Protein AF-A0A2J8W0G4-F1 (afdb_monomer)

Sequence (187 aa):
MLLISETLQDGRPCPIILWDASLSPASNDTHSSVKLTWGTYQQLLKQKCWQNGRVPKPESGCTEIHHHEWSKMALFDFLLQIYNRLDSNCCGFRPRKEDACVQNGLRPKCDDQGSAALAHIIQRKHDPRHLVFIDNKGFFDRSEDNLNFKLLEGIKEFPASAVSVLKSQHLRQKLLQSLFLDKVYWE

Radius of gyration: 17.96 Å; Cα contacts (8 Å, |Δi|>4): 234; chains: 1; bounding box: 45×43×49 Å

Solvent-accessible surface area (backbone atoms only — not comparable to full-atom values): 11302 Å² total; per-residue (Å²): 135,87,85,75,89,78,80,69,95,73,86,66,88,77,76,89,72,71,86,55,82,59,46,40,76,54,41,89,87,39,51,16,48,54,92,44,25,43,41,55,48,53,50,47,52,74,66,40,26,40,48,98,75,42,79,67,60,89,89,66,76,64,67,72,44,31,42,64,44,58,29,52,48,33,52,51,28,56,75,37,49,37,46,58,40,77,40,45,36,49,72,47,40,82,77,56,78,86,37,66,24,56,73,67,65,35,48,85,57,57,84,60,47,47,74,38,62,39,24,47,40,31,30,29,67,91,44,53,42,45,71,50,93,56,89,76,70,54,47,88,88,63,57,84,92,52,54,50,61,59,57,50,63,74,62,85,65,66,61,65,70,61,53,51,42,57,74,65,68,45,51,66,61,54,51,49,61,59,52,71,69,40,54,87,81,76,110

Secondary structure (DSSP, 8-state):
--------TT-PPPP---S-TTBPPPPTTT--SS--BHHHHHHHHHHTTTGGG-PPPGGG---SS-HHHHHHHHHHHHHHT--TTT-TT--SS---TTSHHHHTT-GGG-S--TTPBP---EEETTEEEEEE-------TTS-GGG--GGGGTT-----HHHHHHHHTT-HHHHHHHHHTT-HHHH-

Structure (mmCIF, N/CA/C/O backbone):
data_AF-A0A2J8W0G4-F1
#
_entry.id   AF-A0A2J8W0G4-F1
#
loop_
_atom_site.group_PDB
_atom_site.id
_atom_site.type_symbol
_atom_site.label_atom_id
_atom_site.label_alt_id
_atom_site.label_comp_id
_atom_site.label_asym_id
_atom_site.label_entity_id
_atom_site.label_seq_id
_atom_site.pdbx_PDB_ins_code
_atom_site.Cartn_x
_atom_site.Cartn_y
_atom_site.Cartn_z
_atom_site.occupancy
_atom_site.B_iso_or_equiv
_atom_site.auth_seq_id
_atom_site.auth_comp_id
_atom_site.auth_asym_id
_atom_site.auth_atom_id
_atom_site.pdbx_PDB_model_num
ATOM 1 N N . MET A 1 1 ? 3.962 14.385 -13.111 1.00 35.03 1 MET A N 1
ATOM 2 C CA . MET A 1 1 ? 4.738 14.333 -11.846 1.00 35.03 1 MET A CA 1
ATOM 3 C C . MET A 1 1 ? 5.879 15.328 -11.973 1.00 35.03 1 MET A C 1
ATOM 5 O O . MET A 1 1 ? 6.870 15.008 -12.609 1.00 35.03 1 MET A O 1
ATOM 9 N N . LEU A 1 2 ? 5.712 16.559 -11.488 1.00 28.25 2 LEU A N 1
ATOM 10 C CA . LEU A 1 2 ? 6.771 17.566 -11.585 1.00 28.25 2 LEU A CA 1
ATOM 11 C C . LEU A 1 2 ? 7.680 17.442 -10.361 1.00 28.25 2 LEU A C 1
ATOM 13 O O . LEU A 1 2 ? 7.339 17.890 -9.272 1.00 28.25 2 LEU A O 1
ATOM 17 N N . LEU A 1 3 ? 8.821 16.781 -10.554 1.00 37.00 3 LEU A N 1
ATOM 18 C CA . LEU A 1 3 ? 9.996 16.943 -9.707 1.00 37.00 3 LEU A CA 1
ATOM 19 C C . LEU A 1 3 ? 10.744 18.162 -10.249 1.00 37.00 3 LEU A C 1
ATOM 21 O O . LEU A 1 3 ? 11.459 18.052 -11.241 1.00 37.00 3 LEU A O 1
ATOM 25 N N . ILE A 1 4 ? 10.541 19.327 -9.641 1.00 34.75 4 ILE A N 1
ATOM 26 C CA . ILE A 1 4 ? 11.390 20.492 -9.895 1.00 34.75 4 ILE A CA 1
ATOM 27 C C . ILE A 1 4 ? 12.384 20.570 -8.740 1.00 34.75 4 ILE A C 1
ATOM 29 O O . ILE A 1 4 ? 12.003 20.629 -7.573 1.00 34.75 4 ILE A O 1
ATOM 33 N N . SER A 1 5 ? 13.667 20.520 -9.085 1.00 35.91 5 SER A N 1
ATOM 34 C CA . SER A 1 5 ? 14.771 20.788 -8.171 1.00 35.91 5 SER A CA 1
ATOM 35 C C . SER A 1 5 ? 14.869 22.297 -7.962 1.00 35.91 5 SER A C 1
ATOM 37 O O . SER A 1 5 ? 15.507 22.980 -8.759 1.00 35.91 5 SER A O 1
ATOM 39 N N . GLU A 1 6 ? 14.259 22.829 -6.905 1.00 37.22 6 GLU A N 1
ATOM 40 C CA . GLU A 1 6 ? 14.633 24.154 -6.406 1.00 37.22 6 GLU A CA 1
ATOM 41 C C . GLU A 1 6 ? 15.791 23.997 -5.421 1.00 37.22 6 GLU A C 1
ATOM 43 O O . GLU A 1 6 ? 15.668 23.420 -4.339 1.00 37.22 6 GLU A O 1
ATOM 48 N N . THR A 1 7 ? 16.959 24.482 -5.827 1.00 34.84 7 THR A N 1
ATOM 49 C CA . THR A 1 7 ? 18.127 24.604 -4.960 1.00 34.84 7 THR A CA 1
ATOM 50 C C . THR A 1 7 ? 17.865 25.685 -3.911 1.00 34.84 7 THR A C 1
ATOM 52 O O . THR A 1 7 ? 17.835 26.869 -4.245 1.00 34.84 7 THR A O 1
ATOM 55 N N . LEU A 1 8 ? 17.734 25.310 -2.636 1.00 41.47 8 LEU A N 1
ATOM 56 C CA . LEU A 1 8 ? 17.954 26.247 -1.532 1.00 41.47 8 LEU A CA 1
ATOM 57 C C . LEU A 1 8 ? 19.451 26.581 -1.494 1.00 41.47 8 LEU A C 1
ATOM 59 O O . LEU A 1 8 ? 20.283 25.682 -1.374 1.00 41.47 8 LEU A O 1
ATOM 63 N N . GLN A 1 9 ? 19.783 27.867 -1.597 1.00 42.41 9 GLN A N 1
ATOM 64 C CA . GLN A 1 9 ? 21.141 28.418 -1.719 1.00 42.41 9 GLN A CA 1
ATOM 65 C C . GLN A 1 9 ? 22.120 28.125 -0.555 1.00 42.41 9 GLN A C 1
ATOM 67 O O . GLN A 1 9 ? 23.208 28.681 -0.557 1.00 42.41 9 GLN A O 1
ATOM 72 N N . ASP A 1 10 ? 21.806 27.250 0.406 1.00 42.78 10 ASP A N 1
ATOM 73 C CA . ASP A 1 10 ? 22.541 27.191 1.685 1.00 42.78 10 ASP A CA 1
ATOM 74 C C . ASP A 1 10 ? 22.872 25.782 2.222 1.00 42.78 10 ASP A C 1
ATOM 76 O O . ASP A 1 10 ? 23.190 25.616 3.399 1.00 42.78 10 ASP A O 1
ATOM 80 N N . GLY A 1 11 ? 22.807 24.734 1.392 1.00 47.84 11 GLY A N 1
ATOM 81 C CA . GLY A 1 11 ? 23.365 23.414 1.747 1.00 47.84 11 GLY A CA 1
ATOM 82 C C . GLY A 1 11 ? 22.716 22.700 2.948 1.00 47.84 11 GLY A C 1
ATOM 83 O O . GLY A 1 11 ? 23.288 21.750 3.482 1.00 47.84 11 GLY A O 1
ATOM 84 N N . ARG A 1 12 ? 21.524 23.124 3.388 1.00 42.47 12 ARG A N 1
ATOM 85 C CA . ARG A 1 12 ? 20.755 22.450 4.449 1.00 42.47 12 ARG A CA 1
ATOM 86 C C . ARG A 1 12 ? 19.918 21.299 3.872 1.00 42.47 12 ARG A C 1
ATOM 88 O O . ARG A 1 12 ? 19.406 21.437 2.761 1.00 42.47 12 ARG A O 1
ATOM 95 N N . PRO A 1 13 ? 19.731 20.185 4.609 1.00 41.12 13 PRO A N 1
ATOM 96 C CA . PRO A 1 13 ? 18.873 19.092 4.162 1.00 41.12 13 PRO A CA 1
ATOM 97 C C . PRO A 1 13 ? 17.445 19.608 3.968 1.00 41.12 13 PRO A C 1
ATOM 99 O O . PRO A 1 13 ? 16.834 20.149 4.890 1.00 41.12 13 PRO A O 1
ATOM 102 N N . CYS A 1 14 ? 16.939 19.474 2.744 1.00 46.78 14 CYS A N 1
ATOM 103 C CA . CYS A 1 14 ? 15.607 19.920 2.367 1.00 46.78 14 CYS A CA 1
ATOM 104 C C . CYS A 1 14 ? 14.579 18.995 3.041 1.00 46.78 14 CYS A C 1
ATOM 106 O O . CYS A 1 14 ? 14.586 17.793 2.753 1.00 46.78 14 CYS A O 1
ATOM 108 N N . PRO A 1 15 ? 13.719 19.478 3.958 1.00 48.41 15 PRO A N 1
ATOM 109 C CA . PRO A 1 15 ? 12.627 18.652 4.446 1.00 48.41 15 PRO A CA 1
ATOM 110 C C . PRO A 1 15 ? 11.711 18.331 3.263 1.00 48.41 15 PRO A C 1
ATOM 112 O O . PRO A 1 15 ? 11.448 19.192 2.426 1.00 48.41 15 PRO A O 1
ATOM 115 N N . ILE A 1 16 ? 11.226 17.092 3.173 1.00 51.25 16 ILE A N 1
ATOM 116 C CA . ILE A 1 16 ? 10.205 16.715 2.191 1.00 51.25 16 ILE A CA 1
ATOM 117 C C . ILE A 1 16 ? 8.947 17.526 2.521 1.00 51.25 16 ILE A C 1
ATOM 119 O O . ILE A 1 16 ? 8.179 17.176 3.416 1.00 51.25 16 ILE A O 1
ATOM 123 N N . ILE A 1 17 ? 8.765 18.656 1.838 1.00 50.81 17 ILE A N 1
ATOM 124 C CA . ILE A 1 17 ? 7.558 19.468 1.945 1.00 50.81 17 ILE A CA 1
ATOM 125 C C . ILE A 1 17 ? 6.462 18.700 1.203 1.00 50.81 17 ILE A C 1
ATOM 127 O O . ILE A 1 17 ? 6.504 18.539 -0.016 1.00 50.81 17 ILE A O 1
ATOM 131 N N . LEU A 1 18 ? 5.465 18.208 1.940 1.00 55.91 18 LEU A N 1
ATOM 132 C CA . LEU A 1 18 ? 4.171 17.876 1.351 1.00 55.91 18 LEU A CA 1
ATOM 133 C C . LEU A 1 18 ? 3.558 19.206 0.879 1.00 55.91 18 LEU A C 1
ATOM 135 O O . LEU A 1 18 ? 3.014 19.957 1.683 1.00 55.91 18 LEU A O 1
ATOM 139 N N . TRP A 1 19 ? 3.691 19.521 -0.412 1.00 60.09 19 TRP A N 1
ATOM 140 C CA . TRP A 1 19 ? 3.251 20.796 -1.008 1.00 60.09 19 TRP A CA 1
ATOM 141 C C . TRP A 1 19 ? 1.736 21.047 -0.926 1.00 60.09 19 TRP A C 1
ATOM 143 O O . TRP A 1 19 ? 1.273 22.156 -1.177 1.00 60.09 19 TRP A O 1
ATOM 153 N N . ASP A 1 20 ? 0.951 20.040 -0.550 1.00 78.12 20 ASP A N 1
ATOM 154 C CA . ASP A 1 20 ? -0.478 20.185 -0.304 1.00 78.12 20 ASP A CA 1
ATOM 155 C C . ASP A 1 20 ? -0.732 20.464 1.188 1.00 78.12 20 ASP A C 1
ATOM 157 O O . ASP A 1 20 ? -0.720 19.565 2.032 1.00 78.12 20 ASP A O 1
ATOM 161 N N . ALA A 1 21 ? -0.998 21.735 1.509 1.00 83.31 21 ALA A N 1
ATOM 162 C CA . ALA A 1 21 ? -1.260 22.208 2.871 1.00 83.31 21 ALA A CA 1
ATOM 163 C C . ALA A 1 21 ? -2.503 21.573 3.526 1.00 83.31 21 ALA A C 1
ATOM 165 O O . ALA A 1 21 ? -2.666 21.669 4.750 1.00 83.31 21 ALA A O 1
ATOM 166 N N . SER A 1 22 ? -3.372 20.923 2.742 1.00 89.00 22 SER A N 1
ATOM 167 C CA . SER A 1 22 ? -4.529 20.191 3.259 1.00 89.00 22 SER A CA 1
ATOM 168 C C . SER A 1 22 ? -4.167 18.812 3.819 1.00 89.00 22 SER A C 1
ATOM 170 O O . SER A 1 22 ? -4.993 18.207 4.504 1.00 89.00 22 SER A O 1
ATOM 172 N N . LEU A 1 23 ? -2.950 18.315 3.573 1.00 90.69 23 LEU A N 1
ATOM 173 C CA . LEU A 1 23 ? -2.474 17.046 4.117 1.00 90.69 23 LEU A CA 1
ATOM 174 C C . LEU A 1 23 ? -2.118 17.175 5.598 1.00 90.69 23 LEU A C 1
ATOM 176 O O . LEU A 1 23 ? -1.608 18.200 6.061 1.00 90.69 23 LEU A O 1
ATOM 180 N N . SER A 1 24 ? -2.408 16.122 6.356 1.00 91.56 24 SER A N 1
ATOM 181 C CA . SER A 1 24 ? -2.046 16.033 7.768 1.00 91.56 24 SER A CA 1
ATOM 182 C C . SER A 1 24 ? -0.520 15.980 7.933 1.00 91.56 24 SER A C 1
ATOM 184 O O . SER A 1 24 ? 0.154 15.373 7.097 1.00 91.56 24 SER A O 1
ATOM 186 N N . PRO A 1 25 ? 0.046 16.584 8.998 1.00 89.75 25 PRO A N 1
ATOM 187 C CA . PRO A 1 25 ? 1.485 16.540 9.245 1.00 89.75 25 PRO A CA 1
ATOM 188 C C . PRO A 1 25 ? 2.003 15.100 9.297 1.00 89.75 25 PRO A C 1
ATOM 190 O O . PRO A 1 25 ? 1.412 14.250 9.965 1.00 89.75 25 PRO A O 1
ATOM 193 N N . ALA A 1 26 ? 3.105 14.838 8.600 1.00 89.94 26 ALA A N 1
ATOM 194 C CA . ALA A 1 26 ? 3.737 13.528 8.545 1.00 89.94 26 ALA A CA 1
ATOM 195 C C . ALA A 1 26 ? 4.943 13.465 9.492 1.00 89.94 26 ALA A C 1
ATOM 197 O O . ALA A 1 26 ? 5.674 14.443 9.641 1.00 89.94 26 ALA A O 1
ATOM 198 N N . SER A 1 27 ? 5.171 12.316 10.128 1.00 90.31 27 SER A N 1
ATOM 199 C CA . SER A 1 27 ? 6.379 12.097 10.929 1.00 90.31 27 SER A CA 1
ATOM 200 C C . SER A 1 27 ? 7.619 11.971 10.049 1.00 90.31 27 SER A C 1
ATOM 202 O O . SER A 1 27 ? 7.532 11.366 8.985 1.00 90.31 27 SER A O 1
ATOM 204 N N . ASN A 1 28 ? 8.780 12.405 10.538 1.00 84.19 28 ASN A N 1
ATOM 205 C CA . ASN A 1 28 ? 10.041 12.277 9.798 1.00 84.19 28 ASN A CA 1
ATOM 206 C C . ASN A 1 28 ? 10.464 10.822 9.548 1.00 84.19 28 ASN A C 1
ATOM 208 O O . ASN A 1 28 ? 11.088 10.556 8.532 1.00 84.19 28 ASN A O 1
ATOM 212 N N . ASP A 1 29 ? 10.118 9.891 10.441 1.00 86.19 29 ASP A N 1
ATOM 213 C CA . ASP A 1 29 ? 10.636 8.518 10.367 1.00 86.19 29 ASP A CA 1
ATOM 214 C C . ASP A 1 29 ? 9.950 7.696 9.267 1.00 86.19 29 ASP A C 1
ATOM 216 O O . ASP A 1 29 ? 10.602 7.075 8.434 1.00 86.19 29 ASP A O 1
ATOM 220 N N . THR A 1 30 ? 8.614 7.680 9.262 1.00 89.19 30 THR A N 1
ATOM 221 C CA . THR A 1 30 ? 7.817 6.869 8.324 1.00 89.19 30 THR A CA 1
ATOM 222 C C . THR A 1 30 ? 7.116 7.698 7.257 1.00 89.19 30 THR A C 1
ATOM 224 O O . THR A 1 30 ? 6.336 7.157 6.471 1.00 89.19 30 THR A O 1
ATOM 227 N N . HIS A 1 31 ? 7.302 9.022 7.271 1.00 91.12 31 HIS A N 1
ATOM 228 C CA . HIS A 1 31 ? 6.587 9.956 6.400 1.00 91.12 31 HIS A CA 1
ATOM 229 C C . HIS A 1 31 ? 5.068 9.722 6.407 1.00 91.12 31 HIS A C 1
ATOM 231 O O . HIS A 1 31 ? 4.410 9.835 5.377 1.00 91.12 31 HIS A O 1
ATOM 237 N N . SER A 1 32 ? 4.513 9.362 7.569 1.00 93.50 32 SER A N 1
ATOM 238 C CA . SER A 1 32 ? 3.093 9.050 7.753 1.00 93.50 32 SER A CA 1
ATOM 239 C C . SER A 1 32 ? 2.445 10.016 8.737 1.00 93.50 32 SER A C 1
ATOM 241 O O . SER A 1 32 ? 3.064 10.402 9.730 1.00 93.50 32 SER A O 1
ATOM 243 N N . SER A 1 33 ? 1.184 10.373 8.499 1.00 93.56 33 SER A N 1
ATOM 244 C CA . SER A 1 33 ? 0.361 11.099 9.471 1.00 93.56 33 SER A CA 1
ATOM 245 C C . SER A 1 33 ? -0.271 10.157 10.495 1.00 93.56 33 SER A C 1
ATOM 247 O O . SER A 1 33 ? -0.618 10.579 11.594 1.00 93.56 33 SER A O 1
ATOM 249 N N . VAL A 1 34 ? -0.398 8.870 10.151 1.00 93.31 34 VAL A N 1
ATOM 250 C CA . VAL A 1 34 ? -0.870 7.814 11.052 1.00 93.31 34 VAL A CA 1
ATOM 251 C C . VAL A 1 34 ? 0.247 6.801 11.254 1.00 93.31 34 VAL A C 1
ATOM 253 O O . VAL A 1 34 ? 0.711 6.175 10.303 1.00 93.31 34 VAL A O 1
ATOM 256 N N . LYS A 1 35 ? 0.690 6.633 12.502 1.00 93.06 35 LYS A N 1
ATOM 257 C CA . LYS A 1 35 ? 1.730 5.661 12.851 1.00 93.06 35 LYS A CA 1
ATOM 258 C C . LYS A 1 35 ? 1.102 4.287 13.043 1.00 93.06 35 LYS A C 1
ATOM 260 O O . LYS A 1 35 ? 0.324 4.090 13.972 1.00 93.06 35 LYS A O 1
ATOM 265 N N . LEU A 1 36 ? 1.453 3.348 12.173 1.00 94.75 36 LEU A N 1
ATOM 266 C CA . LEU A 1 36 ? 0.986 1.966 12.227 1.00 94.75 36 LEU A CA 1
ATOM 267 C C . LEU A 1 36 ? 2.156 1.010 12.043 1.00 94.75 36 LEU A C 1
ATOM 269 O O . LEU A 1 36 ? 3.108 1.303 11.320 1.00 94.75 36 LEU A O 1
ATOM 273 N N . THR A 1 37 ? 2.041 -0.155 12.665 1.00 95.50 37 THR A N 1
ATOM 274 C CA . THR A 1 37 ? 2.840 -1.326 12.311 1.00 95.50 37 THR A CA 1
ATOM 275 C C . THR A 1 37 ? 2.003 -2.280 11.466 1.00 95.50 37 THR A C 1
ATOM 277 O O . THR A 1 37 ? 0.770 -2.193 11.450 1.00 95.50 37 THR A O 1
ATOM 280 N N . TRP A 1 38 ? 2.656 -3.222 10.790 1.00 95.69 38 TRP A N 1
ATOM 281 C CA . TRP A 1 38 ? 1.990 -4.301 10.063 1.00 95.69 38 TRP A CA 1
ATOM 282 C C . TRP A 1 38 ? 1.011 -5.078 10.953 1.00 95.69 38 TRP A C 1
ATOM 284 O O . TRP A 1 38 ? -0.120 -5.332 10.548 1.00 95.69 38 TRP A O 1
ATOM 294 N N . GLY A 1 39 ? 1.396 -5.393 12.195 1.00 95.12 39 GLY A N 1
ATOM 295 C CA . GLY A 1 39 ? 0.535 -6.090 13.151 1.00 95.12 39 GLY A CA 1
ATOM 296 C C . GLY A 1 39 ? -0.735 -5.303 13.485 1.00 95.12 39 GLY A C 1
ATOM 297 O O . GLY A 1 39 ? -1.835 -5.853 13.409 1.00 95.12 39 GLY A O 1
ATOM 298 N N . THR A 1 40 ? -0.606 -4.007 13.788 1.00 95.19 40 THR A N 1
ATOM 299 C CA . THR A 1 40 ? -1.763 -3.134 14.054 1.00 95.19 40 THR A CA 1
ATOM 300 C C . THR A 1 40 ? -2.644 -2.985 12.816 1.00 95.19 40 THR A C 1
ATOM 302 O O . THR A 1 40 ? -3.866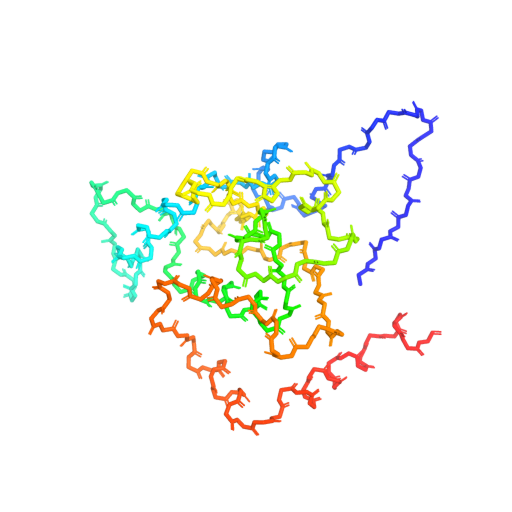 -3.064 12.913 1.00 95.19 40 THR A O 1
ATOM 305 N N . TYR A 1 41 ? -2.049 -2.843 11.633 1.00 96.19 41 TYR A N 1
ATOM 306 C CA . TYR A 1 41 ? -2.782 -2.817 10.368 1.00 96.19 41 TYR A CA 1
ATOM 307 C C . TYR A 1 41 ? -3.600 -4.098 10.145 1.00 96.19 41 TYR A C 1
ATOM 309 O O . TYR A 1 41 ? -4.800 -4.024 9.880 1.00 96.19 41 TYR A O 1
ATOM 317 N N . GLN A 1 42 ? -3.003 -5.274 10.353 1.00 96.19 42 GLN A N 1
ATOM 318 C CA . GLN A 1 42 ? -3.707 -6.556 10.253 1.00 96.19 42 GLN A CA 1
ATOM 319 C C . GLN A 1 42 ? -4.854 -6.681 11.273 1.00 96.19 42 GLN A C 1
ATOM 321 O O . GLN A 1 42 ? -5.887 -7.287 10.980 1.00 96.19 42 GLN A O 1
ATOM 326 N N . GLN A 1 43 ? -4.724 -6.090 12.465 1.00 94.62 43 GLN A N 1
ATOM 327 C CA . GLN A 1 43 ? -5.824 -6.014 13.433 1.00 94.62 43 GLN A CA 1
ATOM 328 C C . GLN A 1 43 ? -6.953 -5.090 12.950 1.00 94.62 43 GLN A C 1
ATOM 330 O O . GLN A 1 43 ? -8.117 -5.495 12.987 1.00 94.62 43 GLN A O 1
ATOM 335 N N . LEU A 1 44 ? -6.629 -3.904 12.423 1.00 94.50 44 LEU A N 1
ATOM 336 C CA . LEU A 1 44 ? -7.611 -2.966 11.859 1.00 94.50 44 LEU A CA 1
ATOM 337 C C . LEU A 1 44 ? -8.407 -3.594 10.703 1.00 94.50 44 LEU A C 1
ATOM 339 O O . LEU A 1 44 ? -9.626 -3.415 10.615 1.00 94.50 44 LEU A O 1
ATOM 343 N N . LEU A 1 45 ? -7.752 -4.387 9.846 1.00 95.56 45 LEU A N 1
ATOM 344 C CA . LEU A 1 45 ? -8.427 -5.132 8.777 1.00 95.56 45 LEU A CA 1
ATOM 345 C C . LEU A 1 45 ? -9.484 -6.103 9.321 1.00 95.56 45 LEU A C 1
ATOM 347 O O . LEU A 1 45 ? -10.573 -6.201 8.755 1.00 95.56 45 LEU A O 1
ATOM 351 N N . LYS A 1 46 ? -9.202 -6.787 10.439 1.00 94.19 46 LYS A N 1
ATOM 352 C CA . LYS A 1 46 ? -10.153 -7.713 11.082 1.00 94.19 46 LYS A CA 1
ATOM 353 C C . LYS A 1 46 ? -11.346 -6.987 11.704 1.00 94.19 46 LYS A C 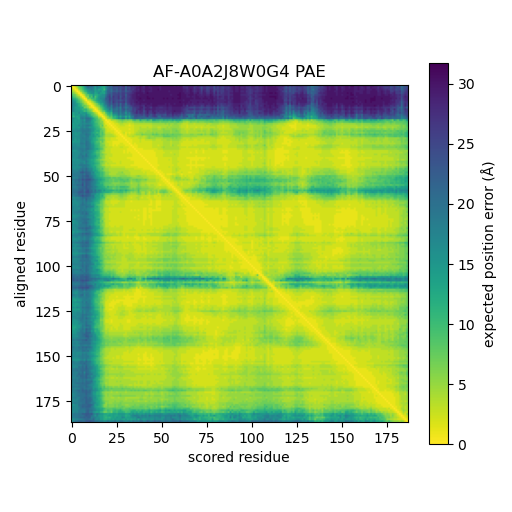1
ATOM 355 O O . LYS A 1 46 ? -12.450 -7.525 11.695 1.00 94.19 46 LYS A O 1
ATOM 360 N N . GLN A 1 47 ? -11.134 -5.782 12.228 1.00 92.38 47 GLN A N 1
ATOM 361 C CA . GLN A 1 47 ? -12.170 -4.986 12.896 1.00 92.38 47 GLN A CA 1
ATOM 362 C C . GLN A 1 47 ? -13.155 -4.325 11.930 1.00 92.38 47 GLN A C 1
ATOM 364 O O . GLN A 1 47 ? -14.268 -3.994 12.335 1.00 92.38 47 GLN A O 1
ATOM 369 N N . LYS A 1 48 ? -12.763 -4.145 10.661 1.00 92.75 48 LYS A N 1
ATOM 370 C CA . LYS A 1 48 ? -13.598 -3.553 9.603 1.00 92.75 48 LYS A CA 1
ATOM 371 C C . LYS A 1 48 ? -14.201 -2.199 9.998 1.00 92.75 48 LYS A C 1
ATOM 373 O O . LYS A 1 48 ? -15.396 -1.949 9.834 1.00 92.75 48 LYS A O 1
ATOM 378 N N . CYS A 1 49 ? -13.350 -1.320 10.520 1.00 91.56 49 CYS A N 1
ATOM 379 C CA . CYS A 1 49 ? -13.721 0.015 10.983 1.00 91.56 49 CYS A CA 1
ATOM 380 C C . CYS A 1 49 ? -14.545 0.783 9.936 1.00 91.56 49 CYS A C 1
ATOM 382 O O . CYS A 1 49 ? -14.170 0.846 8.763 1.00 91.56 49 CYS A O 1
ATOM 384 N N . TRP A 1 50 ? -15.669 1.367 10.363 1.00 91.88 50 TRP A N 1
ATOM 385 C CA . TRP A 1 50 ? -16.556 2.190 9.528 1.00 91.88 50 TRP A CA 1
ATOM 386 C C . TRP A 1 50 ? -17.145 1.486 8.297 1.00 91.88 50 TRP A C 1
ATOM 388 O O . TRP A 1 50 ? -17.653 2.144 7.384 1.00 91.88 50 TRP A O 1
ATOM 398 N N . GLN A 1 51 ? -17.100 0.152 8.239 1.00 90.44 51 GLN A N 1
ATOM 399 C CA . GLN A 1 51 ? -17.674 -0.582 7.117 1.00 90.44 51 GLN A CA 1
ATOM 400 C C . GLN A 1 51 ? -19.182 -0.308 7.031 1.00 90.44 51 GLN A C 1
ATOM 402 O O . GLN A 1 51 ? -19.901 -0.379 8.030 1.00 90.44 51 GLN A O 1
ATOM 407 N N . ASN A 1 52 ? -19.657 0.030 5.830 1.00 87.06 52 ASN A N 1
ATOM 408 C CA . ASN A 1 52 ? -21.055 0.383 5.559 1.00 87.06 52 ASN A CA 1
ATOM 409 C C . ASN A 1 52 ? -21.597 1.510 6.465 1.00 87.06 52 ASN A C 1
ATOM 411 O O . ASN A 1 52 ? -22.778 1.522 6.800 1.00 87.06 52 ASN A O 1
ATOM 415 N N . GLY A 1 53 ? -20.732 2.436 6.900 1.00 85.69 53 GLY A N 1
ATOM 416 C CA . GLY A 1 53 ? -21.108 3.560 7.766 1.00 85.69 53 GLY A CA 1
ATOM 417 C C . GLY A 1 53 ? -21.343 3.186 9.233 1.00 85.69 53 GLY A C 1
ATOM 418 O O . GLY A 1 53 ? -21.774 4.029 10.018 1.00 85.69 53 GLY A O 1
ATOM 419 N N . ARG A 1 54 ? -21.057 1.940 9.635 1.00 89.56 54 ARG A N 1
ATOM 420 C CA . ARG A 1 54 ? -21.212 1.496 11.022 1.00 89.56 54 ARG A CA 1
ATOM 421 C C . ARG A 1 54 ? -20.125 2.105 11.906 1.00 89.56 54 ARG A C 1
ATOM 423 O O . ARG A 1 54 ? -18.953 1.765 11.765 1.00 89.56 54 ARG A O 1
ATOM 430 N N . VAL A 1 55 ? -20.532 2.951 12.849 1.00 89.62 55 VAL A N 1
ATOM 431 C CA . VAL A 1 55 ? -19.627 3.563 13.833 1.00 89.62 55 VAL A CA 1
ATOM 432 C C . VAL A 1 55 ? -18.973 2.466 14.693 1.00 89.62 55 VAL A C 1
ATOM 434 O O . VAL A 1 55 ? -19.698 1.639 15.264 1.00 89.62 55 VAL A O 1
ATOM 437 N N . PRO A 1 56 ? -17.630 2.407 14.773 1.00 90.25 56 PRO A N 1
ATOM 438 C CA . PRO A 1 56 ? -16.928 1.475 15.646 1.00 90.25 56 PRO A CA 1
ATOM 439 C C . PRO A 1 56 ? -17.231 1.723 17.124 1.00 90.25 56 PRO A C 1
ATOM 441 O O . PRO A 1 56 ? -17.554 2.838 17.532 1.00 90.25 56 PRO A O 1
ATOM 444 N N . LYS A 1 57 ? -17.102 0.678 17.945 1.00 88.25 57 LYS A N 1
ATOM 445 C CA . LYS A 1 57 ? -17.198 0.844 19.397 1.00 88.25 57 LYS A CA 1
ATOM 446 C C . LYS A 1 57 ? -15.950 1.572 19.920 1.00 88.25 57 LYS A C 1
ATOM 448 O O . LYS A 1 57 ? -14.870 1.305 19.396 1.00 88.25 57 LYS A O 1
ATOM 453 N N . PRO A 1 58 ? -16.048 2.428 20.950 1.00 83.44 58 PRO A N 1
ATOM 454 C CA . PRO A 1 58 ? -14.894 3.167 21.475 1.00 83.44 58 PRO A CA 1
ATOM 455 C C . PRO A 1 58 ? -13.699 2.275 21.847 1.00 83.44 58 PRO A C 1
ATOM 457 O O . PRO A 1 58 ? -12.551 2.618 21.584 1.00 83.44 58 PRO A O 1
ATOM 460 N N . GLU A 1 59 ? -13.964 1.093 22.401 1.00 84.50 59 GLU A N 1
ATOM 461 C CA . GLU A 1 59 ? -12.955 0.120 22.819 1.00 84.50 59 GLU A CA 1
ATOM 462 C C . GLU A 1 59 ? -12.325 -0.677 21.666 1.00 84.50 59 GLU A C 1
ATOM 464 O O . GLU A 1 59 ? -11.421 -1.478 21.894 1.00 84.50 59 GLU A O 1
ATOM 469 N N . SER A 1 60 ? -12.788 -0.497 20.423 1.00 82.88 60 SER A N 1
ATOM 470 C CA . SER A 1 60 ? -12.317 -1.309 19.303 1.00 82.88 60 SER A CA 1
ATOM 471 C C . SER A 1 60 ? -10.941 -0.892 18.786 1.00 82.88 60 SER A C 1
ATOM 473 O O . SER A 1 60 ? -10.381 -1.626 17.991 1.00 82.88 60 SER A O 1
ATOM 475 N N . GLY A 1 61 ? -10.377 0.252 19.187 1.00 84.75 61 GLY A N 1
ATOM 476 C CA . GLY A 1 61 ? -9.064 0.699 18.690 1.00 84.75 61 GLY A CA 1
ATOM 477 C C . GLY A 1 61 ? -9.053 1.073 17.200 1.00 84.75 61 GLY A C 1
ATOM 478 O O . GLY A 1 61 ? -7.995 1.090 16.572 1.00 84.75 61 GLY A O 1
ATOM 479 N N . CYS A 1 62 ? -10.225 1.364 16.629 1.00 90.19 62 CYS A N 1
ATOM 480 C CA . CYS A 1 62 ? -10.342 1.810 15.247 1.00 90.19 62 CYS A CA 1
ATOM 481 C C . CYS A 1 62 ? -9.744 3.207 15.058 1.00 90.19 62 CYS A C 1
ATOM 483 O O . CYS A 1 62 ? -9.916 4.090 15.895 1.00 90.19 62 CYS A O 1
ATOM 485 N N . THR A 1 63 ? -9.097 3.420 13.914 1.00 90.50 63 THR A N 1
ATOM 486 C CA . THR A 1 63 ? -8.769 4.767 13.434 1.00 90.50 63 THR A CA 1
ATOM 487 C C . THR A 1 63 ? -9.986 5.386 12.740 1.00 90.50 63 THR A C 1
ATOM 489 O O . THR A 1 63 ? -10.969 4.698 12.462 1.00 90.50 63 THR A O 1
ATOM 492 N N . GLU A 1 64 ? -9.917 6.674 12.396 1.00 91.25 64 GLU A N 1
ATOM 493 C CA . GLU A 1 64 ? -10.930 7.341 11.556 1.00 91.25 64 GLU A CA 1
ATOM 494 C C . GLU A 1 64 ? -10.984 6.782 10.121 1.00 91.25 64 GLU A C 1
ATOM 496 O O . GLU A 1 64 ? -11.941 7.027 9.394 1.00 91.25 64 GLU A O 1
ATOM 501 N N . ILE A 1 65 ? -9.968 6.025 9.695 1.00 94.44 65 ILE A N 1
ATOM 502 C CA . ILE A 1 65 ? -9.840 5.537 8.320 1.00 94.44 65 ILE A CA 1
ATOM 503 C C . ILE A 1 65 ? -10.887 4.460 8.060 1.00 94.44 65 ILE A C 1
ATOM 505 O O . ILE A 1 65 ? -10.980 3.462 8.782 1.00 94.44 65 ILE A O 1
ATOM 509 N N . HIS A 1 66 ? -11.646 4.623 6.981 1.00 94.75 66 HIS A N 1
ATOM 510 C CA . HIS A 1 66 ? -12.635 3.628 6.600 1.00 94.75 66 HIS A CA 1
ATOM 511 C C . HIS A 1 66 ? -11.975 2.338 6.093 1.00 94.75 66 HIS A C 1
ATOM 513 O O . HIS A 1 66 ? -10.995 2.368 5.352 1.00 94.75 66 HIS A O 1
ATOM 519 N N . HIS A 1 67 ? -12.566 1.183 6.413 1.00 94.81 67 HIS A N 1
ATOM 520 C CA . HIS A 1 67 ? -12.037 -0.132 6.026 1.00 94.81 67 HIS A CA 1
ATOM 521 C C . HIS A 1 67 ? -11.722 -0.258 4.525 1.00 94.81 67 HIS A C 1
ATOM 523 O O . HIS A 1 67 ? -10.709 -0.839 4.134 1.00 94.81 67 HIS A O 1
ATOM 529 N N . HIS A 1 68 ? -12.574 0.319 3.677 1.00 94.56 68 HIS A N 1
ATOM 530 C CA . HIS A 1 68 ? -12.424 0.241 2.228 1.00 94.56 68 HIS A CA 1
ATOM 531 C C . HIS A 1 68 ? -11.211 1.027 1.696 1.00 94.56 68 HIS A C 1
ATOM 533 O O . HIS A 1 68 ? -10.715 0.699 0.618 1.00 94.56 68 HIS A O 1
ATOM 539 N N . GLU A 1 69 ? -10.681 2.002 2.445 1.00 96.44 69 GLU A N 1
ATOM 540 C CA . GLU A 1 69 ? -9.438 2.698 2.086 1.00 96.44 69 GLU A CA 1
ATOM 541 C C . GLU A 1 69 ? -8.252 1.740 2.053 1.00 96.44 69 GLU A C 1
ATOM 543 O O . GLU A 1 69 ? -7.459 1.773 1.114 1.00 96.44 69 GLU A O 1
ATOM 548 N N . TRP A 1 70 ? -8.171 0.831 3.027 1.00 97.00 70 TRP A N 1
ATOM 549 C CA . TRP A 1 70 ? -7.117 -0.180 3.080 1.00 97.00 70 TRP A CA 1
ATOM 550 C C . TRP A 1 70 ? -7.178 -1.129 1.887 1.00 97.00 70 TRP A C 1
ATOM 552 O O . TRP A 1 70 ? -6.145 -1.492 1.333 1.00 97.00 70 TRP A O 1
ATOM 562 N N . SER A 1 71 ? -8.391 -1.479 1.459 1.00 96.94 71 SER A N 1
ATOM 563 C CA . SER A 1 71 ? -8.614 -2.336 0.291 1.00 96.94 71 SER A CA 1
ATOM 564 C C . SER A 1 71 ? -8.238 -1.630 -1.013 1.00 96.94 71 SER A C 1
ATOM 566 O O . SER A 1 71 ? -7.618 -2.236 -1.885 1.00 96.94 71 SER A O 1
ATOM 568 N N . LYS A 1 72 ? -8.563 -0.334 -1.142 1.00 97.19 72 LYS A N 1
ATOM 569 C CA . LYS A 1 72 ? -8.124 0.494 -2.277 1.00 97.19 72 LYS A CA 1
ATOM 570 C C . LYS A 1 72 ? -6.601 0.591 -2.341 1.00 97.19 72 LYS A C 1
ATOM 572 O O . LYS A 1 72 ? -6.036 0.386 -3.409 1.00 97.19 72 LYS A O 1
ATOM 577 N N . MET A 1 73 ? -5.963 0.880 -1.208 1.00 97.56 73 MET A N 1
ATOM 578 C CA . MET A 1 73 ? -4.513 1.039 -1.106 1.00 97.56 73 MET A CA 1
ATOM 579 C C . MET A 1 73 ? -3.783 -0.259 -1.448 1.00 97.56 73 MET A C 1
ATOM 581 O O . MET A 1 73 ? -2.925 -0.251 -2.320 1.00 97.56 73 MET A O 1
ATOM 585 N N . ALA A 1 74 ? -4.176 -1.384 -0.840 1.00 97.94 74 ALA A N 1
ATOM 586 C CA . ALA A 1 74 ? -3.561 -2.682 -1.107 1.00 97.94 74 ALA A CA 1
ATOM 587 C C . ALA A 1 74 ? -3.699 -3.100 -2.578 1.00 97.94 74 ALA A C 1
ATOM 589 O O . ALA A 1 74 ? -2.739 -3.584 -3.169 1.00 97.94 74 ALA A O 1
ATOM 590 N N . LEU A 1 75 ? -4.867 -2.873 -3.197 1.00 97.50 75 LEU A N 1
ATOM 591 C CA . LEU A 1 75 ? -5.058 -3.157 -4.620 1.00 97.50 75 LEU A CA 1
ATOM 592 C C . LEU A 1 75 ? -4.176 -2.269 -5.502 1.00 97.50 75 LEU A C 1
ATOM 594 O O . LEU A 1 75 ? -3.572 -2.756 -6.453 1.00 97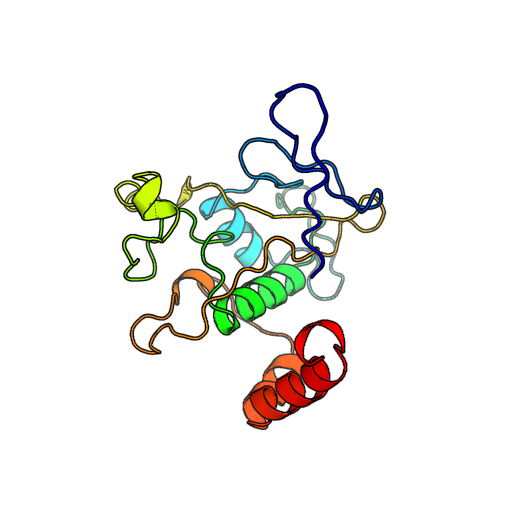.50 75 LEU A O 1
ATOM 598 N N . PHE A 1 76 ? -4.123 -0.972 -5.202 1.00 96.69 76 PHE A N 1
ATOM 599 C CA . PHE A 1 76 ? -3.323 -0.005 -5.945 1.00 96.69 76 PHE A CA 1
ATOM 600 C C . PHE A 1 76 ? -1.829 -0.335 -5.862 1.00 96.69 76 PHE A C 1
ATOM 602 O O . PHE A 1 76 ? -1.178 -0.488 -6.896 1.00 96.69 76 PHE A O 1
ATOM 609 N N . ASP A 1 77 ? -1.316 -0.527 -4.647 1.00 97.12 77 ASP A N 1
ATOM 610 C CA . ASP A 1 77 ? 0.083 -0.867 -4.400 1.00 97.12 77 ASP A CA 1
ATOM 611 C C . ASP A 1 77 ? 0.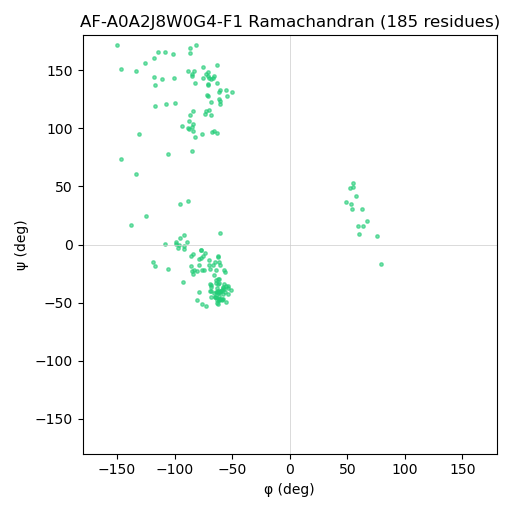438 -2.223 -5.027 1.00 97.12 77 ASP A C 1
ATOM 613 O O . ASP A 1 77 ? 1.484 -2.347 -5.662 1.00 97.12 77 ASP A O 1
ATOM 617 N N . PHE A 1 78 ? -0.453 -3.218 -4.945 1.00 96.31 78 PHE A N 1
ATOM 618 C CA . PHE A 1 78 ? -0.241 -4.514 -5.588 1.00 96.31 78 PHE A CA 1
ATOM 619 C C . PHE A 1 78 ? -0.231 -4.420 -7.113 1.00 96.31 78 PHE A C 1
ATOM 621 O O . PHE A 1 78 ? 0.603 -5.055 -7.733 1.00 96.31 78 PHE A O 1
ATOM 628 N N . LEU A 1 79 ? -1.113 -3.647 -7.752 1.00 94.19 79 LEU A N 1
ATOM 629 C CA . LEU A 1 79 ? -1.116 -3.530 -9.218 1.00 94.19 79 LEU A CA 1
ATOM 630 C C . LEU A 1 79 ? 0.118 -2.789 -9.742 1.00 94.19 79 LEU A C 1
ATOM 632 O O . LEU A 1 79 ? 0.643 -3.139 -10.797 1.00 94.19 79 LEU A O 1
ATOM 636 N N . LEU A 1 80 ? 0.578 -1.772 -9.012 1.00 93.50 80 LEU A N 1
ATOM 637 C CA . LEU A 1 80 ? 1.716 -0.944 -9.410 1.00 93.50 80 LEU A CA 1
ATOM 638 C C . LEU A 1 80 ? 3.059 -1.439 -8.862 1.00 93.50 80 LEU A C 1
ATOM 640 O O . LEU A 1 80 ? 4.087 -0.839 -9.171 1.00 93.50 80 LEU A O 1
ATOM 644 N N . GLN A 1 81 ? 3.072 -2.519 -8.077 1.00 93.81 81 GLN A N 1
ATOM 645 C CA . GLN A 1 81 ? 4.264 -3.026 -7.392 1.00 93.81 81 GLN A CA 1
ATOM 646 C C . GLN A 1 81 ? 4.917 -1.983 -6.459 1.00 93.81 81 GLN A C 1
ATOM 648 O O . GLN A 1 81 ? 6.138 -1.847 -6.420 1.00 93.81 81 GLN A O 1
ATOM 653 N N . ILE A 1 82 ? 4.116 -1.220 -5.709 1.00 94.25 82 ILE A N 1
ATOM 654 C CA . ILE A 1 82 ? 4.609 -0.257 -4.710 1.00 94.25 82 ILE A CA 1
ATOM 655 C C . ILE A 1 82 ? 4.869 -1.011 -3.402 1.00 94.25 82 ILE A C 1
ATOM 657 O O . ILE A 1 82 ? 3.948 -1.371 -2.675 1.00 94.25 82 ILE A O 1
ATOM 661 N N . TYR A 1 83 ? 6.138 -1.278 -3.099 1.00 90.94 83 TYR A N 1
ATOM 662 C CA . TYR A 1 83 ? 6.497 -2.166 -1.986 1.00 90.94 83 TYR A CA 1
ATOM 663 C C . TYR A 1 83 ? 6.737 -1.452 -0.654 1.00 90.94 83 TYR A C 1
ATOM 665 O O . TYR A 1 83 ? 6.466 -2.003 0.412 1.00 90.94 83 TYR A O 1
ATOM 673 N N . ASN A 1 84 ? 7.248 -0.225 -0.695 1.00 89.50 84 ASN A N 1
ATOM 674 C CA . ASN A 1 84 ? 7.766 0.476 0.480 1.00 89.50 84 ASN A CA 1
ATOM 675 C C . ASN A 1 84 ? 6.688 0.910 1.489 1.00 89.50 84 ASN A C 1
ATOM 677 O O . ASN A 1 84 ? 7.027 1.169 2.642 1.00 89.50 84 ASN A O 1
ATOM 681 N N . ARG A 1 85 ? 5.411 0.965 1.086 1.00 95.06 85 ARG A N 1
ATOM 682 C CA . ARG A 1 85 ? 4.302 1.388 1.954 1.00 95.06 85 ARG A 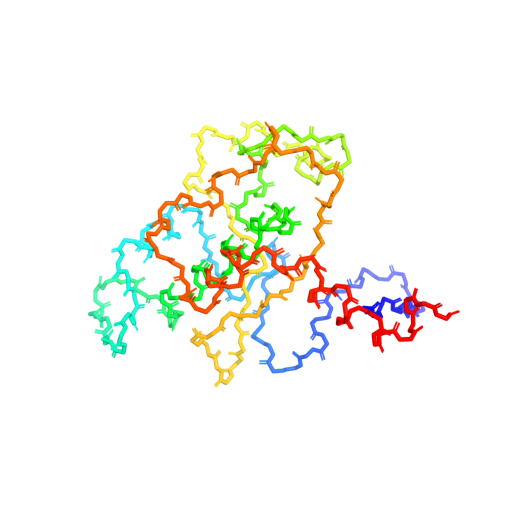CA 1
ATOM 683 C C . ARG A 1 85 ? 3.943 0.336 3.007 1.00 95.06 85 ARG A C 1
ATOM 685 O O . ARG A 1 85 ? 3.888 0.646 4.198 1.00 95.06 85 ARG A O 1
ATOM 692 N N . LEU A 1 86 ? 3.699 -0.900 2.561 1.00 95.81 86 LEU A N 1
ATOM 693 C CA . LEU A 1 86 ? 3.218 -2.009 3.398 1.00 95.81 86 LEU A CA 1
ATOM 694 C C . LEU A 1 86 ? 4.289 -3.066 3.720 1.00 95.81 86 LEU A C 1
ATOM 696 O O . LEU A 1 86 ? 4.143 -3.797 4.698 1.00 95.81 86 LEU A O 1
ATOM 700 N N . ASP A 1 87 ? 5.361 -3.153 2.930 1.00 94.44 87 ASP A N 1
ATOM 701 C CA . ASP A 1 87 ? 6.432 -4.142 3.093 1.00 94.44 87 ASP A CA 1
ATOM 702 C C . ASP A 1 87 ? 7.818 -3.486 2.988 1.00 94.44 87 ASP A C 1
ATOM 704 O O . ASP A 1 87 ? 8.642 -3.814 2.133 1.00 94.44 87 ASP A O 1
ATOM 708 N N . SER A 1 88 ? 8.083 -2.547 3.898 1.00 90.44 88 SER A N 1
ATOM 709 C CA . SER A 1 88 ? 9.319 -1.751 3.968 1.00 90.44 88 SER A CA 1
ATOM 710 C C . SER A 1 88 ? 10.608 -2.584 4.085 1.00 90.44 88 SER A C 1
ATOM 712 O O . SER A 1 88 ? 11.680 -2.122 3.690 1.00 90.44 88 SER A O 1
ATOM 714 N N . ASN A 1 89 ? 10.508 -3.830 4.558 1.00 92.12 89 ASN A N 1
ATOM 715 C CA . ASN A 1 89 ? 11.634 -4.755 4.715 1.00 92.12 89 ASN A CA 1
ATOM 716 C C . ASN A 1 89 ? 11.807 -5.732 3.530 1.00 92.12 89 ASN A C 1
ATOM 718 O O . ASN A 1 89 ? 12.740 -6.534 3.550 1.00 92.12 89 ASN A O 1
ATOM 722 N N . CYS A 1 90 ? 10.954 -5.664 2.499 1.00 93.25 90 CYS A N 1
ATOM 723 C CA . CYS A 1 90 ? 10.947 -6.579 1.348 1.00 93.25 90 CYS A CA 1
ATOM 724 C C . CYS A 1 90 ? 10.846 -8.062 1.727 1.00 93.25 90 CYS A C 1
ATOM 726 O O . CYS A 1 90 ? 11.632 -8.893 1.265 1.00 93.25 90 CYS A O 1
ATOM 728 N N . CYS A 1 91 ? 9.889 -8.401 2.588 1.00 93.69 91 CYS A N 1
ATOM 729 C CA . CYS A 1 91 ? 9.694 -9.772 3.049 1.00 93.69 91 CYS A CA 1
ATOM 730 C C . CYS A 1 91 ? 8.822 -10.608 2.104 1.00 93.69 91 CYS A C 1
ATOM 732 O O . CYS A 1 91 ? 8.896 -11.832 2.140 1.00 93.69 91 CYS A O 1
ATOM 734 N N . GLY A 1 92 ? 7.986 -9.975 1.276 1.00 93.50 92 GLY A N 1
ATOM 735 C CA . GLY A 1 92 ? 7.016 -10.668 0.425 1.00 93.50 92 GLY A CA 1
ATOM 736 C C . GLY A 1 92 ? 7.441 -10.877 -1.030 1.00 93.50 92 GLY A C 1
ATOM 737 O O . GLY A 1 92 ? 6.658 -11.412 -1.807 1.00 93.50 92 GLY A O 1
ATOM 738 N N . PHE A 1 93 ? 8.654 -10.472 -1.415 1.00 93.75 93 PHE A N 1
ATOM 739 C CA . PHE A 1 93 ? 9.185 -10.655 -2.770 1.00 93.75 93 PHE A CA 1
ATOM 740 C C . PHE A 1 93 ? 10.710 -10.801 -2.758 1.00 93.75 93 PHE A C 1
ATOM 742 O O . PHE A 1 93 ? 11.360 -10.608 -1.732 1.00 93.75 93 PHE A O 1
ATOM 749 N N . ARG A 1 94 ? 11.309 -11.150 -3.902 1.00 93.81 94 ARG A N 1
ATOM 750 C CA . ARG A 1 94 ? 12.769 -11.167 -4.081 1.00 93.81 94 ARG A CA 1
ATOM 751 C C . ARG A 1 94 ? 13.232 -9.774 -4.529 1.00 93.81 94 ARG A C 1
ATOM 753 O O . ARG A 1 94 ? 12.984 -9.422 -5.689 1.00 93.81 94 ARG A O 1
ATOM 760 N N . PRO A 1 95 ? 13.885 -8.979 -3.660 1.00 93.50 95 PRO A N 1
ATOM 761 C CA . PRO A 1 95 ? 14.326 -7.645 -4.035 1.00 93.50 95 PRO A CA 1
ATOM 762 C C . PRO A 1 95 ? 15.567 -7.691 -4.932 1.00 93.50 95 PRO A C 1
ATOM 764 O O . PRO A 1 95 ? 16.387 -8.610 -4.859 1.00 93.50 95 PRO A O 1
ATOM 767 N N . ARG A 1 96 ? 15.716 -6.664 -5.766 1.00 92.56 96 ARG A N 1
ATOM 768 C CA . ARG A 1 96 ? 16.934 -6.352 -6.512 1.00 92.56 96 ARG A CA 1
ATOM 769 C C . ARG A 1 96 ? 17.865 -5.495 -5.651 1.00 92.56 96 ARG A C 1
ATOM 771 O O . ARG A 1 96 ? 17.479 -4.999 -4.593 1.00 92.56 96 ARG A O 1
ATOM 778 N N . LYS A 1 97 ? 19.111 -5.318 -6.095 1.00 92.75 97 LYS A N 1
ATOM 779 C CA . LYS A 1 97 ? 20.126 -4.574 -5.329 1.00 92.75 97 LYS A CA 1
ATOM 780 C C . LYS A 1 97 ? 19.721 -3.116 -5.119 1.00 92.75 97 LYS A C 1
ATOM 782 O O . LYS A 1 97 ? 20.018 -2.561 -4.073 1.00 92.75 97 LYS A O 1
ATOM 787 N N . GLU A 1 98 ? 19.039 -2.521 -6.086 1.00 90.56 98 GLU A N 1
ATOM 788 C CA . GLU A 1 98 ? 18.568 -1.137 -6.084 1.00 90.56 98 GLU A CA 1
ATOM 789 C C . GLU A 1 98 ? 17.347 -0.877 -5.185 1.00 90.56 98 GLU A C 1
ATOM 791 O O . GLU A 1 98 ? 16.993 0.281 -4.967 1.00 90.56 98 GLU A O 1
ATOM 796 N N . ASP A 1 99 ? 16.696 -1.919 -4.656 1.00 91.00 99 ASP A N 1
ATOM 797 C CA . ASP A 1 99 ? 15.535 -1.740 -3.786 1.00 91.00 99 ASP A CA 1
ATOM 798 C C . ASP A 1 99 ? 15.960 -1.161 -2.424 1.00 91.00 99 ASP A C 1
ATOM 800 O O . ASP A 1 99 ? 16.943 -1.591 -1.814 1.00 91.00 99 ASP A O 1
ATOM 804 N N . ALA A 1 100 ? 15.195 -0.188 -1.916 1.00 88.31 100 ALA A N 1
ATOM 805 C CA . ALA A 1 100 ? 15.555 0.591 -0.725 1.00 88.31 100 ALA A CA 1
ATOM 806 C C . ALA A 1 100 ? 15.805 -0.278 0.521 1.00 88.31 100 ALA A C 1
ATOM 808 O O . ALA A 1 100 ? 16.739 -0.033 1.279 1.00 88.31 100 ALA A O 1
ATOM 809 N N . CYS A 1 101 ? 15.020 -1.338 0.712 1.00 90.25 101 CYS A N 1
ATOM 810 C CA . CYS A 1 101 ? 15.198 -2.298 1.804 1.00 90.25 101 CYS A CA 1
ATOM 811 C C . CYS A 1 101 ? 16.552 -3.027 1.771 1.00 90.25 101 CYS A C 1
ATOM 813 O O . CYS A 1 101 ? 17.061 -3.417 2.822 1.00 90.25 101 CYS A O 1
ATOM 815 N N . VAL A 1 102 ? 17.137 -3.222 0.582 1.00 92.12 102 VAL A N 1
ATOM 816 C CA . VAL A 1 102 ? 18.441 -3.871 0.408 1.00 92.12 102 VAL A CA 1
ATOM 817 C C . VAL A 1 102 ? 19.548 -2.868 0.680 1.00 92.12 102 VAL A C 1
ATOM 819 O O . VAL A 1 102 ? 20.438 -3.164 1.473 1.00 92.12 102 VAL A O 1
ATOM 822 N N . GLN A 1 103 ? 19.450 -1.669 0.102 1.00 91.56 103 GLN A N 1
ATOM 823 C CA . GLN A 1 103 ? 20.399 -0.577 0.346 1.00 91.56 103 GLN A CA 1
ATOM 824 C C . GLN A 1 103 ? 20.481 -0.204 1.834 1.00 91.56 103 GLN A C 1
ATOM 826 O O . GLN A 1 103 ? 21.566 0.022 2.360 1.00 91.56 103 GLN A O 1
ATOM 831 N N . ASN A 1 104 ? 19.345 -0.234 2.533 1.00 87.88 104 ASN A N 1
ATOM 832 C CA . ASN A 1 104 ? 19.255 0.099 3.954 1.00 87.88 104 ASN A CA 1
ATOM 833 C C . ASN A 1 104 ? 19.482 -1.106 4.890 1.00 87.88 104 ASN A C 1
ATOM 835 O O . ASN A 1 104 ? 19.351 -0.965 6.104 1.00 87.88 104 ASN A O 1
ATOM 839 N N . GLY A 1 105 ? 19.768 -2.301 4.357 1.00 85.81 105 GLY A N 1
ATOM 840 C CA . GLY A 1 105 ? 20.027 -3.498 5.166 1.00 85.81 105 GLY A CA 1
ATOM 841 C C . GLY A 1 105 ? 18.844 -3.952 6.034 1.00 85.81 105 GLY A C 1
ATOM 842 O O . GLY A 1 105 ? 19.048 -4.510 7.109 1.00 85.81 105 GLY A O 1
ATOM 843 N N . LEU A 1 106 ? 17.604 -3.711 5.598 1.00 84.06 106 LEU A N 1
ATOM 844 C CA . LEU A 1 106 ? 16.383 -3.976 6.374 1.00 84.06 106 LEU A CA 1
ATOM 845 C C . LEU A 1 106 ? 15.860 -5.412 6.240 1.00 84.06 106 LEU A C 1
ATOM 847 O O . LEU A 1 106 ? 15.115 -5.885 7.098 1.00 84.06 106 LEU A O 1
ATOM 851 N N . ARG A 1 107 ? 16.285 -6.129 5.196 1.00 76.88 107 ARG A N 1
ATOM 852 C CA . ARG A 1 107 ? 15.847 -7.501 4.895 1.00 76.88 107 ARG A CA 1
ATOM 853 C C . ARG A 1 107 ? 16.005 -8.520 6.042 1.00 76.88 107 ARG A C 1
ATOM 855 O O . ARG A 1 107 ? 15.133 -9.374 6.165 1.00 76.88 107 ARG A O 1
ATOM 862 N N . PRO A 1 108 ? 17.045 -8.476 6.901 1.00 72.75 108 PRO A N 1
ATOM 863 C CA . PRO A 1 108 ? 17.167 -9.415 8.022 1.00 72.75 108 PRO A CA 1
ATOM 864 C C . PRO A 1 108 ? 16.034 -9.330 9.061 1.00 72.75 108 PRO A C 1
ATOM 866 O O . PRO A 1 108 ? 15.950 -10.187 9.928 1.00 72.75 108 PRO A O 1
ATOM 869 N N . LYS A 1 109 ? 15.153 -8.320 8.999 1.00 77.19 109 LYS A N 1
ATOM 870 C CA . LYS A 1 109 ? 14.056 -8.096 9.958 1.00 77.19 109 LYS A CA 1
ATOM 871 C C . LYS A 1 109 ? 12.714 -8.693 9.504 1.00 77.19 109 LYS A C 1
ATOM 873 O O . LYS A 1 109 ? 11.665 -8.093 9.732 1.00 77.19 109 LYS A O 1
ATOM 878 N N . CYS A 1 110 ? 12.731 -9.840 8.825 1.00 85.62 110 CYS A N 1
ATOM 879 C CA . CYS A 1 110 ? 11.506 -10.505 8.356 1.00 85.62 110 CYS A CA 1
ATOM 880 C C . CYS A 1 110 ? 10.929 -11.539 9.336 1.00 85.62 110 CYS A C 1
ATOM 882 O O . CYS A 1 110 ? 9.845 -12.059 9.071 1.00 85.62 110 CYS A O 1
ATOM 884 N N . ASP A 1 111 ? 11.598 -11.811 10.459 1.00 81.06 111 ASP A N 1
ATOM 885 C CA . ASP A 1 111 ? 11.117 -12.769 11.465 1.00 81.06 111 ASP A CA 1
ATOM 886 C C . ASP A 1 111 ? 10.021 -12.167 12.360 1.00 81.06 111 ASP A C 1
ATOM 888 O O . ASP A 1 111 ? 9.004 -12.808 12.616 1.00 81.06 111 ASP A O 1
ATOM 892 N N . ASP A 1 112 ? 10.173 -10.902 12.772 1.00 81.19 112 ASP A N 1
ATOM 893 C CA . ASP A 1 112 ? 9.145 -10.137 13.490 1.00 81.19 112 ASP A CA 1
ATOM 894 C C . ASP A 1 112 ? 8.513 -9.092 12.567 1.00 81.19 112 ASP A C 1
ATOM 896 O O . ASP A 1 112 ? 8.819 -7.900 12.597 1.00 81.19 112 ASP A O 1
ATOM 900 N N . GLN A 1 113 ? 7.616 -9.556 11.699 1.00 84.25 113 GLN A N 1
ATOM 901 C CA . GLN A 1 113 ? 6.928 -8.660 10.771 1.00 84.25 113 GLN A CA 1
ATOM 902 C C . GLN A 1 113 ? 5.862 -7.825 11.475 1.00 84.25 113 GLN A C 1
ATOM 904 O O . GLN A 1 113 ? 5.504 -6.775 10.961 1.00 84.25 113 GLN A O 1
ATOM 909 N N . GLY A 1 114 ? 5.353 -8.255 12.635 1.00 90.81 114 GLY A N 1
ATOM 910 C CA . GLY A 1 114 ? 4.268 -7.572 13.341 1.00 90.81 114 GLY A CA 1
ATOM 911 C C . GLY A 1 114 ? 4.652 -6.172 13.820 1.00 90.81 114 GLY A C 1
ATOM 912 O O . GLY A 1 114 ? 3.811 -5.268 13.807 1.00 90.81 114 GLY A O 1
ATOM 913 N N . SER A 1 115 ? 5.918 -5.976 14.191 1.00 91.69 115 SER A N 1
ATOM 914 C CA . SER A 1 115 ? 6.458 -4.686 14.630 1.00 91.69 115 SER A CA 1
ATOM 915 C C . SER A 1 115 ? 6.934 -3.784 13.485 1.00 91.69 115 SER A C 1
ATOM 917 O O . SER A 1 115 ? 7.194 -2.602 13.716 1.00 91.69 115 SER A O 1
ATOM 919 N N . ALA A 1 116 ? 7.008 -4.291 12.247 1.00 92.56 116 ALA A N 1
ATOM 920 C CA . ALA A 1 116 ? 7.473 -3.520 11.098 1.00 92.56 116 ALA A CA 1
ATOM 921 C C . ALA A 1 116 ? 6.581 -2.293 10.863 1.00 92.56 116 ALA A C 1
ATOM 923 O O . ALA A 1 116 ? 5.364 -2.414 10.702 1.00 92.56 116 ALA A O 1
ATOM 924 N N . ALA A 1 117 ? 7.188 -1.106 10.855 1.00 93.38 117 ALA A N 1
ATOM 925 C CA . ALA A 1 117 ? 6.477 0.143 10.636 1.00 93.38 117 ALA A CA 1
ATOM 926 C C . ALA A 1 117 ? 6.012 0.264 9.179 1.00 93.38 117 ALA A C 1
ATOM 928 O O . ALA A 1 117 ? 6.762 -0.038 8.244 1.00 93.38 117 ALA A O 1
ATOM 929 N N . LEU A 1 118 ? 4.781 0.743 9.005 1.00 95.38 118 LEU A N 1
ATOM 930 C CA . LEU A 1 118 ? 4.256 1.143 7.705 1.00 95.38 118 LEU A CA 1
ATOM 931 C C . LEU A 1 118 ? 4.712 2.565 7.384 1.00 95.38 118 LEU A C 1
ATOM 933 O O . LEU A 1 118 ? 4.881 3.387 8.289 1.00 95.38 118 LEU A O 1
ATOM 937 N N . ALA A 1 119 ? 4.885 2.851 6.098 1.00 94.25 119 ALA A N 1
ATOM 938 C CA . ALA A 1 119 ? 5.325 4.154 5.617 1.00 94.25 119 ALA A CA 1
ATOM 939 C C . ALA A 1 119 ? 4.263 4.812 4.734 1.00 94.25 119 ALA A C 1
ATOM 941 O O . ALA A 1 119 ? 3.377 4.144 4.208 1.00 94.25 119 ALA A O 1
ATOM 942 N N . HIS A 1 120 ? 4.358 6.131 4.565 1.00 94.56 120 HIS A N 1
ATOM 943 C CA . HIS A 1 120 ? 3.522 6.910 3.649 1.00 94.56 120 HIS A CA 1
ATOM 944 C C . HIS A 1 120 ? 2.003 6.715 3.837 1.00 94.56 120 HIS A C 1
ATOM 946 O O . HIS A 1 120 ? 1.238 6.749 2.870 1.00 94.56 120 HIS A O 1
ATOM 952 N N . ILE A 1 121 ? 1.547 6.520 5.079 1.00 96.12 121 ILE A N 1
ATOM 953 C CA . ILE A 1 121 ? 0.122 6.488 5.429 1.00 96.12 121 ILE A CA 1
ATOM 954 C C . ILE A 1 121 ? -0.331 7.918 5.727 1.00 96.12 121 ILE A C 1
ATOM 956 O O . ILE A 1 121 ? -0.076 8.449 6.812 1.00 96.12 121 ILE A O 1
ATOM 960 N N . ILE A 1 122 ? -0.974 8.553 4.745 1.00 94.75 122 ILE A N 1
ATOM 961 C CA . ILE A 1 122 ? -1.347 9.971 4.789 1.00 94.75 122 ILE A CA 1
ATOM 962 C C . ILE A 1 122 ? -2.861 10.156 4.743 1.00 94.75 122 ILE A C 1
ATOM 964 O O . ILE A 1 122 ? -3.555 9.545 3.933 1.00 94.75 122 ILE A O 1
ATOM 968 N N . GLN A 1 123 ? -3.345 11.068 5.580 1.00 94.19 123 GLN A N 1
ATOM 969 C CA . GLN A 1 123 ? -4.708 11.596 5.585 1.00 94.19 123 GLN A CA 1
ATOM 970 C C . GLN A 1 123 ? -4.720 13.087 5.226 1.00 94.19 123 GLN A C 1
ATOM 972 O O . GLN A 1 123 ? -3.697 13.773 5.307 1.00 94.19 123 GLN A O 1
ATOM 977 N N . ARG A 1 124 ? -5.905 13.617 4.906 1.00 91.81 124 ARG A N 1
ATOM 978 C CA . ARG A 1 124 ? -6.152 15.067 4.872 1.00 91.81 124 ARG A CA 1
ATOM 979 C C . ARG A 1 124 ? -6.596 15.565 6.246 1.00 91.81 124 ARG A C 1
ATOM 981 O O . ARG A 1 124 ? -7.306 14.864 6.961 1.00 91.81 124 ARG A O 1
ATOM 988 N N . LYS A 1 125 ? -6.266 16.816 6.574 1.00 91.50 125 LYS A N 1
ATOM 989 C CA . LYS A 1 125 ? -6.680 17.487 7.821 1.00 91.50 125 LYS A CA 1
ATOM 990 C C . LYS A 1 125 ? -8.200 17.541 7.970 1.00 91.50 125 LYS A C 1
ATOM 992 O O . LYS A 1 125 ? -8.726 17.316 9.052 1.00 91.50 125 LYS A O 1
ATOM 997 N N . HIS A 1 126 ? -8.893 17.849 6.875 1.00 92.88 126 HIS A N 1
ATOM 998 C CA . HIS A 1 126 ? -10.349 18.030 6.849 1.00 92.88 126 HIS A CA 1
ATOM 999 C C . HIS A 1 126 ? -11.110 16.795 6.353 1.00 92.88 126 HIS A C 1
ATOM 1001 O O . HIS A 1 126 ? -12.334 16.822 6.286 1.00 92.88 126 HIS A O 1
ATOM 1007 N N . ASP A 1 127 ? -10.396 15.720 6.017 1.00 94.12 127 ASP A N 1
ATOM 1008 C CA . ASP A 1 127 ? -10.985 14.443 5.618 1.00 94.12 127 ASP A CA 1
ATOM 1009 C C . ASP A 1 127 ? -10.093 13.282 6.096 1.00 94.12 127 ASP A C 1
ATOM 1011 O O . ASP A 1 127 ? -9.359 12.677 5.309 1.00 94.12 127 ASP A O 1
ATOM 1015 N N . PRO A 1 128 ? -10.100 12.985 7.411 1.00 93.44 128 PRO A N 1
ATOM 1016 C CA . PRO A 1 128 ? -9.255 11.943 7.991 1.00 93.44 128 PRO A CA 1
ATOM 1017 C C . PRO A 1 128 ? -9.740 10.525 7.656 1.00 93.44 128 PRO A C 1
ATOM 1019 O O . PRO A 1 128 ? -9.063 9.544 7.959 1.00 93.44 128 PRO A O 1
ATOM 1022 N N . ARG A 1 129 ? -10.915 10.387 7.038 1.00 93.50 129 ARG A N 1
ATOM 1023 C CA . ARG A 1 129 ? -11.519 9.084 6.738 1.00 93.50 129 ARG A CA 1
ATOM 1024 C C . ARG A 1 129 ? -10.930 8.433 5.498 1.00 93.50 129 ARG A C 1
ATOM 1026 O O . ARG A 1 129 ? -10.993 7.208 5.388 1.00 93.50 129 ARG A O 1
ATOM 1033 N N . HIS A 1 130 ? -10.348 9.237 4.609 1.00 93.88 130 HIS A N 1
ATOM 1034 C CA . HIS A 1 130 ? -9.797 8.804 3.333 1.00 93.88 130 HIS A CA 1
ATOM 1035 C C . HIS A 1 130 ? -8.273 8.910 3.306 1.00 93.88 130 HIS A C 1
ATOM 1037 O O . HIS A 1 130 ? -7.674 9.848 3.839 1.00 93.88 130 HIS A O 1
ATOM 1043 N N . LEU A 1 131 ? -7.647 7.928 2.662 1.00 95.94 131 LEU A N 1
ATOM 1044 C CA . LEU A 1 131 ? -6.204 7.910 2.467 1.00 95.94 131 LEU A CA 1
ATOM 1045 C C . LEU A 1 131 ? -5.818 8.724 1.230 1.00 95.94 131 LEU A C 1
ATOM 1047 O O . LEU A 1 131 ? -6.520 8.736 0.218 1.00 95.94 131 LEU A O 1
ATOM 1051 N N . VAL A 1 132 ? -4.650 9.359 1.294 1.00 95.31 132 VAL A N 1
ATOM 1052 C CA . VAL A 1 132 ? -3.997 9.990 0.145 1.00 95.31 132 VAL A CA 1
ATOM 1053 C C . VAL A 1 132 ? -2.791 9.151 -0.253 1.00 95.31 132 VAL A C 1
ATOM 1055 O O . VAL A 1 132 ? -1.876 8.941 0.542 1.00 95.31 132 VAL A O 1
ATOM 1058 N N . PHE A 1 133 ? -2.780 8.675 -1.497 1.00 94.00 133 PHE A N 1
ATOM 1059 C CA . PHE A 1 133 ? -1.689 7.850 -2.013 1.00 94.00 133 PHE A CA 1
ATOM 1060 C C . PHE A 1 133 ? -0.563 8.747 -2.517 1.00 94.00 133 PHE A C 1
ATOM 1062 O O . PHE A 1 133 ? -0.641 9.324 -3.603 1.00 94.00 133 PHE A O 1
ATOM 1069 N N . ILE A 1 134 ? 0.473 8.880 -1.693 1.00 90.81 134 ILE A N 1
ATOM 1070 C CA . ILE A 1 134 ? 1.732 9.547 -2.037 1.00 90.81 134 ILE A CA 1
ATOM 1071 C C . ILE A 1 134 ? 2.853 8.522 -2.200 1.00 90.81 134 ILE A C 1
ATOM 1073 O O . ILE A 1 134 ? 2.711 7.383 -1.753 1.00 90.81 134 ILE A O 1
ATOM 1077 N N . ASP A 1 135 ? 3.963 8.967 -2.790 1.00 89.38 135 ASP A N 1
ATOM 1078 C CA . ASP A 1 135 ? 5.156 8.152 -3.042 1.00 89.38 135 ASP A CA 1
ATOM 1079 C C . ASP A 1 135 ? 4.848 6.870 -3.838 1.00 89.38 135 ASP A C 1
ATOM 1081 O O . ASP A 1 135 ? 5.139 5.746 -3.447 1.00 89.38 135 ASP A O 1
ATOM 1085 N N . ASN A 1 136 ? 4.188 7.051 -4.984 1.00 92.12 136 ASN A N 1
ATOM 1086 C CA . ASN A 1 136 ? 3.635 5.958 -5.786 1.00 92.12 136 ASN A CA 1
ATOM 1087 C C . ASN A 1 136 ? 4.642 5.401 -6.805 1.00 92.12 136 ASN A C 1
ATOM 1089 O O . ASN A 1 136 ? 4.271 5.113 -7.945 1.00 92.12 136 ASN A O 1
ATOM 1093 N N . LYS A 1 137 ? 5.927 5.306 -6.444 1.00 89.12 137 LYS A N 1
ATOM 1094 C CA . LYS A 1 137 ? 6.954 4.778 -7.350 1.00 89.12 137 LYS A CA 1
ATOM 1095 C C . LYS A 1 137 ? 6.709 3.284 -7.591 1.00 89.12 137 LYS A C 1
ATOM 1097 O O . LYS A 1 137 ? 7.113 2.444 -6.792 1.00 89.12 137 LYS A O 1
ATOM 1102 N N . GLY A 1 138 ? 6.040 2.977 -8.699 1.00 90.19 138 GLY A N 1
ATOM 1103 C CA . GLY A 1 138 ? 5.757 1.613 -9.137 1.00 90.19 138 GLY A CA 1
ATOM 1104 C C . GLY A 1 138 ? 6.876 0.988 -9.974 1.00 90.19 138 GLY A C 1
ATOM 1105 O O . GLY A 1 138 ? 7.748 1.687 -10.496 1.00 90.19 138 GLY A O 1
ATOM 1106 N N . PHE A 1 139 ? 6.820 -0.336 -10.133 1.00 89.75 139 PHE A N 1
ATOM 1107 C CA . PHE A 1 139 ? 7.791 -1.126 -10.897 1.00 89.75 139 PHE A CA 1
ATOM 1108 C C . PHE A 1 139 ? 7.086 -2.082 -11.872 1.00 89.75 139 PHE A C 1
ATOM 1110 O O . PHE A 1 139 ? 6.709 -3.195 -11.513 1.00 89.75 139 PHE A O 1
ATOM 1117 N N . PHE A 1 140 ? 6.928 -1.652 -13.125 1.00 85.81 140 PHE A N 1
ATOM 1118 C CA . PHE A 1 140 ? 6.211 -2.408 -14.168 1.00 85.81 140 PHE A CA 1
ATOM 1119 C C . PHE A 1 140 ? 7.062 -3.458 -14.895 1.00 85.81 140 PHE A C 1
ATOM 1121 O O . PHE A 1 140 ? 6.544 -4.232 -15.691 1.00 85.81 140 PHE A O 1
ATOM 1128 N N . ASP A 1 141 ? 8.369 -3.473 -14.646 1.00 89.00 141 ASP A N 1
ATOM 1129 C CA . ASP A 1 141 ? 9.339 -4.394 -15.242 1.00 89.00 141 ASP A CA 1
ATOM 1130 C C . ASP A 1 141 ? 9.613 -5.624 -14.351 1.00 89.00 141 ASP A C 1
ATOM 1132 O O . ASP A 1 141 ? 10.516 -6.421 -14.622 1.00 89.00 141 ASP A O 1
ATOM 1136 N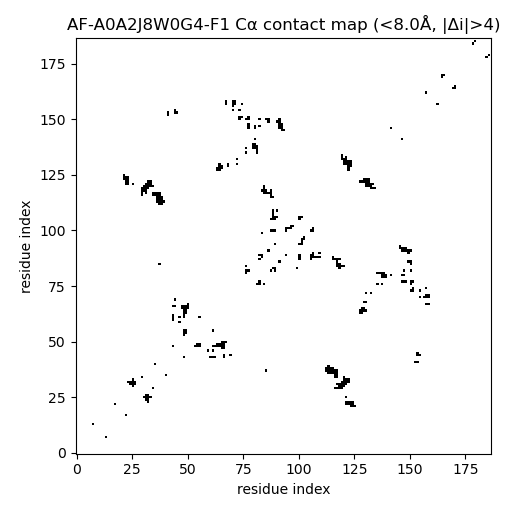 N . ARG A 1 142 ? 8.879 -5.763 -13.241 1.00 89.00 142 ARG A N 1
ATOM 1137 C CA . ARG A 1 142 ? 8.975 -6.908 -12.331 1.00 89.00 142 ARG A CA 1
ATOM 1138 C C . ARG A 1 142 ? 8.136 -8.055 -12.879 1.00 89.00 142 ARG A C 1
ATOM 1140 O O . ARG A 1 142 ? 7.037 -7.854 -13.383 1.00 89.00 142 ARG A O 1
ATOM 1147 N N . SER A 1 143 ? 8.682 -9.260 -12.774 1.00 91.38 143 SER A N 1
ATOM 1148 C CA . SER A 1 143 ? 8.031 -10.467 -13.269 1.00 91.38 143 SER A CA 1
ATOM 1149 C C . SER A 1 143 ? 6.852 -10.880 -12.383 1.00 91.38 143 SER A C 1
ATOM 1151 O O . SER A 1 143 ? 6.890 -10.707 -11.162 1.00 91.38 143 SER A O 1
ATOM 1153 N N . GLU A 1 144 ? 5.824 -11.463 -13.001 1.00 91.44 144 GLU A N 1
ATOM 1154 C CA . GLU A 1 144 ? 4.616 -11.956 -12.326 1.00 91.44 144 GLU A CA 1
ATOM 1155 C C . GLU A 1 144 ? 4.899 -13.112 -11.347 1.00 91.44 14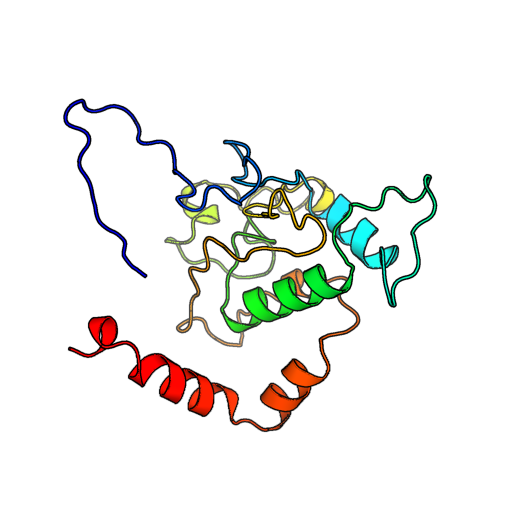4 GLU A C 1
ATOM 1157 O O . GLU A 1 144 ? 4.143 -13.339 -10.406 1.00 91.44 144 GLU A O 1
ATOM 1162 N N . ASP A 1 145 ? 6.016 -13.826 -11.512 1.00 94.38 145 ASP A N 1
ATOM 1163 C CA . ASP A 1 145 ? 6.461 -14.872 -10.580 1.00 94.38 145 ASP A CA 1
ATOM 1164 C C . ASP A 1 145 ? 7.100 -14.314 -9.292 1.00 94.38 145 ASP A C 1
ATOM 1166 O O . ASP A 1 145 ? 7.432 -15.073 -8.380 1.00 94.38 145 ASP A O 1
ATOM 1170 N N . ASN A 1 146 ? 7.268 -12.991 -9.201 1.00 94.56 146 ASN A N 1
ATOM 1171 C CA . ASN A 1 146 ? 7.902 -12.300 -8.079 1.00 94.56 146 ASN A CA 1
ATOM 1172 C C . ASN A 1 146 ? 7.004 -11.211 -7.463 1.00 94.56 146 ASN A C 1
ATOM 1174 O O . ASN A 1 146 ? 7.503 -10.250 -6.876 1.00 94.56 146 ASN A O 1
ATOM 1178 N N . LEU A 1 147 ? 5.684 -11.340 -7.621 1.00 95.50 147 LEU A N 1
ATOM 1179 C CA . LEU A 1 147 ? 4.704 -10.411 -7.054 1.00 95.50 147 LEU A CA 1
ATOM 1180 C C . LEU A 1 147 ? 4.683 -10.482 -5.526 1.00 95.50 147 LEU A C 1
ATOM 1182 O O . LEU A 1 147 ? 4.759 -11.557 -4.928 1.00 95.50 147 LEU A O 1
ATOM 1186 N N . ASN A 1 148 ? 4.487 -9.329 -4.890 1.00 95.44 148 ASN A N 1
ATOM 1187 C CA . ASN A 1 148 ? 4.404 -9.235 -3.438 1.00 95.44 148 ASN A CA 1
ATOM 1188 C C . ASN A 1 148 ? 2.978 -9.518 -2.925 1.00 95.44 148 ASN A C 1
ATOM 1190 O O . ASN A 1 148 ? 2.214 -8.607 -2.605 1.00 95.44 148 ASN A O 1
ATOM 1194 N N . PHE A 1 149 ? 2.605 -10.796 -2.825 1.00 96.12 149 PHE A N 1
ATOM 1195 C CA . PHE A 1 149 ? 1.280 -11.195 -2.323 1.00 96.12 149 PHE A CA 1
ATOM 1196 C C . PHE A 1 149 ? 1.045 -10.872 -0.843 1.00 96.12 149 PHE A C 1
ATOM 1198 O O . PHE A 1 149 ? -0.111 -10.806 -0.423 1.00 96.12 149 PHE A O 1
ATOM 1205 N N . LYS A 1 150 ? 2.102 -10.608 -0.061 1.00 95.38 150 LYS A N 1
ATOM 1206 C CA . LYS A 1 150 ? 1.967 -10.158 1.332 1.00 95.38 150 LYS A CA 1
ATOM 1207 C C . LYS A 1 150 ? 1.126 -8.884 1.427 1.00 95.38 150 LYS A C 1
ATOM 1209 O O . LYS A 1 150 ? 0.343 -8.760 2.359 1.00 95.38 150 LYS A O 1
ATOM 1214 N N . LEU A 1 151 ? 1.200 -7.985 0.439 1.00 96.62 151 LEU A N 1
ATOM 1215 C CA . LEU A 1 151 ? 0.393 -6.754 0.394 1.00 96.62 151 LEU A CA 1
ATOM 1216 C C . LEU A 1 151 ? -1.123 -7.016 0.468 1.00 96.62 151 LEU A C 1
ATOM 1218 O O . LEU A 1 151 ? -1.882 -6.136 0.863 1.00 96.62 151 LEU A O 1
ATOM 1222 N N . LEU A 1 152 ? -1.564 -8.217 0.081 1.00 97.56 152 LEU A N 1
ATOM 1223 C CA . LEU A 1 152 ? -2.970 -8.620 0.059 1.00 97.56 152 LEU A CA 1
ATOM 1224 C C . LEU A 1 152 ? -3.393 -9.404 1.310 1.00 97.56 152 LEU A C 1
ATOM 1226 O O . LEU A 1 152 ? -4.563 -9.769 1.447 1.00 97.56 152 LEU A O 1
ATOM 1230 N N . GLU A 1 153 ? -2.469 -9.689 2.227 1.00 96.62 153 GLU A N 1
ATOM 1231 C CA . GLU A 1 153 ? -2.768 -10.432 3.445 1.00 96.62 153 GLU A CA 1
ATOM 1232 C C . GLU A 1 153 ? -3.805 -9.686 4.297 1.00 96.62 153 GLU A C 1
ATOM 1234 O O . GLU A 1 153 ? -3.721 -8.478 4.516 1.00 96.62 153 GLU A O 1
ATOM 1239 N N . GLY A 1 154 ? -4.824 -10.410 4.762 1.00 96.31 154 GLY A N 1
ATOM 1240 C CA . GLY A 1 154 ? -5.920 -9.841 5.549 1.00 96.31 154 GLY A CA 1
ATOM 1241 C C . GLY A 1 154 ? -6.995 -9.119 4.728 1.00 96.31 154 GLY A C 1
ATOM 1242 O O . GLY A 1 154 ? -8.111 -8.963 5.227 1.00 96.31 154 GLY A O 1
ATOM 1243 N N . ILE A 1 155 ? -6.730 -8.757 3.468 1.00 97.50 155 ILE A N 1
ATOM 1244 C CA . ILE A 1 155 ? -7.734 -8.169 2.575 1.00 97.50 155 ILE A CA 1
ATOM 1245 C C . ILE A 1 155 ? -8.742 -9.243 2.156 1.00 97.50 155 ILE A C 1
ATOM 1247 O O . ILE A 1 155 ? -8.380 -10.338 1.722 1.00 97.50 155 ILE A O 1
ATOM 1251 N N . LYS A 1 156 ? -10.035 -8.943 2.318 1.00 94.62 156 LYS A N 1
ATOM 1252 C CA . LYS A 1 156 ? -11.138 -9.877 2.017 1.00 94.62 156 LYS A CA 1
ATOM 1253 C C . LYS A 1 156 ? -12.088 -9.382 0.936 1.00 94.62 156 LYS A C 1
ATOM 1255 O O . LYS A 1 156 ? -12.861 -10.176 0.411 1.00 94.62 156 LYS A O 1
ATOM 1260 N N . GLU A 1 157 ? -12.032 -8.101 0.603 1.00 94.19 157 GLU A N 1
ATOM 1261 C CA . GLU A 1 157 ? -12.881 -7.484 -0.405 1.00 94.19 157 GLU A CA 1
ATOM 1262 C C . GLU A 1 157 ? -12.118 -6.379 -1.131 1.00 94.19 157 GLU A C 1
ATOM 1264 O O . GLU A 1 157 ? -11.226 -5.750 -0.572 1.00 94.19 157 GLU A O 1
ATOM 1269 N N . PHE A 1 158 ? -12.485 -6.145 -2.387 1.00 95.94 158 PHE A N 1
ATOM 1270 C CA . PHE A 1 158 ? -12.028 -5.003 -3.170 1.00 95.94 158 PHE A CA 1
ATOM 1271 C C . PHE A 1 158 ? -13.243 -4.243 -3.706 1.00 95.94 158 PHE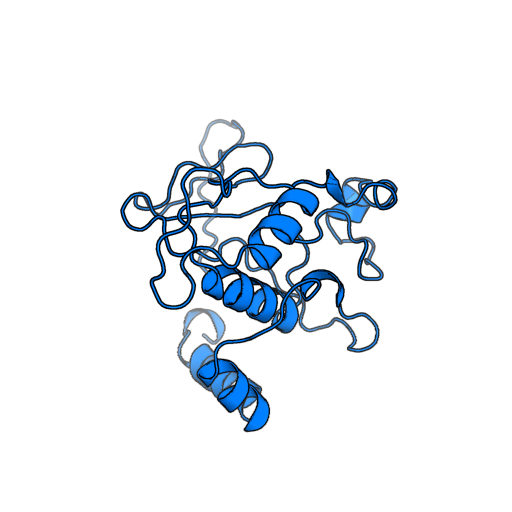 A C 1
ATOM 1273 O O . PHE A 1 158 ? -14.305 -4.848 -3.884 1.00 95.94 158 PHE A O 1
ATOM 1280 N N . PRO A 1 159 ? -13.109 -2.941 -4.020 1.00 92.44 159 PRO A N 1
ATOM 1281 C CA . PRO A 1 159 ? -14.192 -2.180 -4.629 1.00 92.44 159 PRO A CA 1
ATOM 1282 C C . PRO A 1 159 ? -14.701 -2.848 -5.912 1.00 92.44 159 PRO A C 1
ATOM 1284 O O . PRO A 1 159 ? -13.924 -3.132 -6.827 1.00 92.44 159 PRO A O 1
ATOM 1287 N N . ALA A 1 160 ? -16.016 -3.063 -6.004 1.00 94.31 160 ALA A N 1
ATOM 1288 C CA . ALA A 1 160 ? -16.631 -3.769 -7.130 1.00 94.31 160 ALA A CA 1
ATOM 1289 C C . ALA A 1 160 ? -16.329 -3.108 -8.487 1.00 94.31 160 ALA A C 1
ATOM 1291 O O . ALA A 1 160 ? -16.096 -3.803 -9.475 1.00 94.31 160 ALA A O 1
ATOM 1292 N N . SER A 1 161 ? -16.265 -1.773 -8.529 1.00 93.38 161 SER A N 1
ATOM 1293 C CA . SER A 1 161 ? -15.900 -1.012 -9.729 1.00 93.38 161 SER A CA 1
ATOM 1294 C C . SER A 1 161 ? -14.482 -1.332 -10.211 1.00 93.38 161 SER A C 1
ATOM 1296 O O . SER A 1 161 ? -14.283 -1.584 -11.399 1.00 93.38 161 SER A O 1
ATOM 1298 N N . ALA A 1 162 ? -13.508 -1.400 -9.300 1.00 93.12 162 ALA A N 1
ATOM 1299 C CA . ALA A 1 162 ? -12.129 -1.754 -9.627 1.00 93.12 162 ALA A CA 1
ATOM 1300 C C . ALA A 1 162 ? -12.037 -3.199 -10.140 1.00 93.12 162 ALA A C 1
ATOM 1302 O O . ALA A 1 162 ? -11.446 -3.451 -11.190 1.00 93.12 162 ALA A O 1
ATOM 1303 N N . VAL A 1 163 ? -12.705 -4.140 -9.463 1.00 95.19 163 VAL A N 1
ATOM 1304 C CA . VAL A 1 163 ? -12.769 -5.545 -9.898 1.00 95.19 163 VAL A CA 1
ATOM 1305 C C . VAL A 1 163 ? -13.413 -5.672 -11.280 1.00 95.19 163 VAL A C 1
ATOM 1307 O O . VAL A 1 163 ? -12.934 -6.443 -12.109 1.00 95.19 163 VAL A O 1
ATOM 1310 N N . SER A 1 164 ? -14.464 -4.900 -11.566 1.00 95.94 164 SER A N 1
ATOM 1311 C CA . SER A 1 164 ? -15.110 -4.882 -12.881 1.00 95.94 164 SER A CA 1
ATOM 1312 C C . SER A 1 164 ? -14.154 -4.425 -13.986 1.00 95.94 164 SER A C 1
ATOM 1314 O O . SER A 1 164 ? -14.145 -5.016 -15.065 1.00 95.94 164 SER A O 1
ATOM 1316 N N . VAL A 1 165 ? -13.326 -3.405 -13.731 1.00 94.00 165 VAL A N 1
ATOM 1317 C CA . VAL A 1 165 ? -12.310 -2.949 -14.694 1.00 94.00 165 VAL A CA 1
ATOM 1318 C C . VAL A 1 165 ? -11.276 -4.044 -14.948 1.00 94.00 165 VAL A C 1
ATOM 1320 O O . VAL A 1 165 ? -10.985 -4.330 -16.110 1.00 94.00 165 VAL A O 1
ATOM 1323 N N . LEU A 1 166 ? -10.774 -4.702 -13.899 1.00 93.94 166 LEU A N 1
ATOM 1324 C CA . LEU A 1 166 ? -9.806 -5.797 -14.032 1.00 93.94 166 LEU A CA 1
ATOM 1325 C C . LEU A 1 166 ? -10.385 -6.975 -14.828 1.00 93.94 166 LEU A C 1
ATOM 1327 O O . LEU A 1 166 ? -9.760 -7.441 -15.778 1.00 93.94 166 LEU A O 1
ATOM 1331 N N . LYS A 1 167 ? -11.615 -7.398 -14.512 1.00 96.25 167 LYS A N 1
ATOM 1332 C CA . LYS A 1 167 ? -12.313 -8.478 -15.231 1.00 96.25 167 LYS A CA 1
ATOM 1333 C C . LYS A 1 167 ? -12.578 -8.155 -16.697 1.00 96.25 167 LYS A C 1
ATOM 1335 O O . LYS A 1 167 ? -12.615 -9.066 -17.514 1.00 96.25 167 LYS A O 1
ATOM 1340 N N . SER A 1 168 ? -12.743 -6.876 -17.034 1.00 96.25 168 SER A N 1
ATOM 1341 C CA . SER A 1 168 ? -12.930 -6.456 -18.424 1.00 96.25 168 SER A CA 1
ATOM 1342 C C . SER A 1 168 ? -11.669 -6.607 -19.282 1.00 96.25 168 SER A C 1
ATOM 1344 O O . SER A 1 168 ? -11.770 -6.477 -20.492 1.00 96.25 168 SER A O 1
ATOM 1346 N N . GLN A 1 169 ? -10.493 -6.818 -18.676 1.00 92.94 169 GLN A N 1
ATOM 1347 C CA . GLN A 1 169 ? -9.182 -6.857 -19.342 1.00 92.94 169 GLN A CA 1
ATOM 1348 C C . GLN A 1 169 ? -8.775 -5.556 -20.071 1.00 92.94 169 GLN A C 1
ATOM 1350 O O . GLN A 1 169 ? -7.729 -5.497 -20.710 1.00 92.94 169 GLN A O 1
ATOM 1355 N N . HIS A 1 170 ? -9.527 -4.462 -19.903 1.00 93.69 170 HIS A N 1
ATOM 1356 C CA . HIS A 1 170 ? -9.234 -3.166 -20.528 1.00 93.69 170 HIS A CA 1
ATOM 1357 C C . HIS A 1 170 ? -8.380 -2.228 -19.659 1.00 93.69 170 HIS A C 1
ATOM 1359 O O . HIS A 1 170 ? -8.212 -1.060 -20.015 1.00 93.69 170 HIS A O 1
ATOM 1365 N N . LEU A 1 171 ? -7.837 -2.686 -18.521 1.00 91.94 171 LEU A N 1
ATOM 1366 C CA . LEU A 1 171 ? -7.062 -1.825 -17.615 1.00 91.94 171 LEU A CA 1
ATOM 1367 C C . LEU A 1 171 ? -5.897 -1.139 -18.344 1.00 91.94 171 LEU A C 1
ATOM 1369 O O . LEU A 1 171 ? -5.767 0.081 -18.283 1.00 91.94 171 LEU A O 1
ATOM 1373 N N . ARG A 1 172 ? -5.096 -1.911 -19.089 1.00 90.75 172 ARG A N 1
ATOM 1374 C CA . ARG A 1 172 ? -3.952 -1.391 -19.852 1.00 90.75 172 ARG A CA 1
ATOM 1375 C C . ARG A 1 172 ? -4.375 -0.319 -20.855 1.00 90.75 172 ARG A C 1
ATOM 1377 O O . ARG A 1 172 ? -3.752 0.734 -20.919 1.00 90.75 172 ARG A O 1
ATOM 1384 N N . GLN A 1 173 ? -5.438 -0.574 -21.617 1.00 92.62 173 GLN A N 1
ATOM 1385 C CA . GLN A 1 173 ? -5.954 0.377 -22.603 1.00 92.62 173 GLN A CA 1
ATOM 1386 C C . GLN A 1 173 ? -6.389 1.686 -21.935 1.00 92.62 173 GLN A C 1
ATOM 1388 O O . GLN A 1 173 ? -6.013 2.759 -22.397 1.00 92.62 173 GLN A O 1
ATOM 1393 N N . LYS A 1 174 ? -7.140 1.601 -20.830 1.00 91.81 174 LYS A N 1
ATOM 1394 C CA . LYS A 1 174 ? -7.614 2.775 -20.085 1.00 91.81 174 LYS A CA 1
ATOM 1395 C C . LYS A 1 174 ? -6.463 3.591 -19.497 1.00 91.81 174 LYS A C 1
ATOM 1397 O O . LYS A 1 174 ? -6.498 4.816 -19.565 1.00 91.81 174 LYS A O 1
ATOM 1402 N N . LEU A 1 175 ? -5.437 2.926 -18.961 1.00 89.81 175 LEU A N 1
ATOM 1403 C CA . LEU A 1 175 ? -4.237 3.595 -18.452 1.00 89.81 175 LEU A CA 1
ATOM 1404 C C . LEU A 1 175 ? -3.492 4.327 -19.568 1.00 89.81 175 LEU A C 1
ATOM 1406 O O . LEU A 1 175 ? -3.181 5.502 -19.410 1.00 89.81 175 LEU A O 1
ATOM 1410 N N . LEU A 1 176 ? -3.270 3.672 -20.712 1.00 89.25 176 LEU A N 1
ATOM 1411 C CA . LEU A 1 176 ? -2.623 4.302 -21.864 1.00 89.25 176 LEU A CA 1
ATOM 1412 C C . LEU A 1 176 ? -3.409 5.523 -22.347 1.00 89.25 176 LEU A C 1
ATOM 1414 O O . LEU A 1 176 ? -2.825 6.586 -22.506 1.00 89.25 176 LEU A O 1
ATOM 1418 N N . GLN A 1 177 ? -4.731 5.40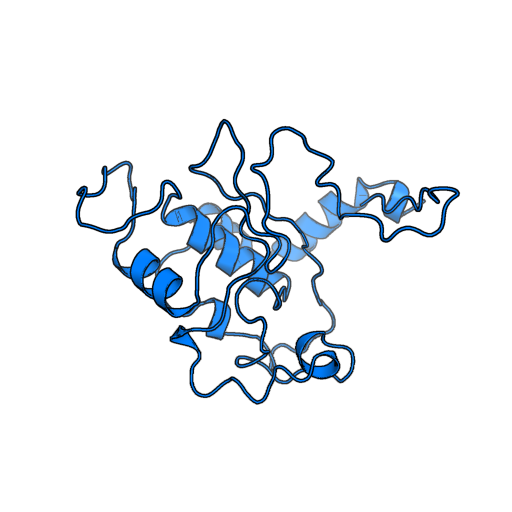4 -22.505 1.00 90.44 177 GLN A N 1
ATOM 1419 C CA . GLN A 1 177 ? -5.594 6.528 -22.888 1.00 90.44 177 GLN A CA 1
ATOM 1420 C C . GLN A 1 177 ? -5.476 7.714 -21.923 1.00 90.44 177 GLN A C 1
ATOM 1422 O O . GLN A 1 177 ? -5.424 8.853 -22.373 1.00 90.44 177 GLN A O 1
ATOM 1427 N N . SER A 1 178 ? -5.405 7.457 -20.614 1.00 88.75 178 SER A N 1
ATOM 1428 C CA . SER A 1 178 ? -5.207 8.516 -19.621 1.00 88.75 178 SER A CA 1
ATOM 1429 C C . SER A 1 178 ? -3.814 9.138 -19.708 1.00 88.75 178 SER A C 1
ATOM 1431 O O . SER A 1 178 ? -3.692 10.350 -19.563 1.00 88.75 178 SER A O 1
ATOM 1433 N N . LEU A 1 179 ? -2.772 8.331 -19.928 1.00 85.94 179 LEU A N 1
ATOM 1434 C CA . LEU A 1 179 ? -1.395 8.813 -20.035 1.00 85.94 179 LEU A CA 1
ATOM 1435 C C . LEU A 1 179 ? -1.182 9.649 -21.294 1.00 85.94 179 LEU A C 1
ATOM 1437 O O . LEU A 1 179 ? -0.443 10.619 -21.230 1.00 85.94 179 LEU A O 1
ATOM 1441 N N . PHE A 1 180 ? -1.839 9.326 -22.412 1.00 86.00 180 PHE A N 1
ATOM 1442 C CA . PHE A 1 180 ? -1.754 10.109 -23.655 1.00 86.00 180 PHE A CA 1
ATOM 1443 C C . PHE A 1 180 ? -2.235 11.560 -23.512 1.00 86.00 180 PHE A C 1
ATOM 1445 O O . PHE A 1 180 ? -1.913 12.392 -24.354 1.00 86.00 180 PHE A O 1
ATOM 1452 N N . LEU A 1 181 ? -2.987 11.882 -22.457 1.00 86.00 181 LEU A N 1
ATOM 1453 C CA . LEU A 1 181 ? -3.388 13.258 -22.163 1.00 86.00 181 LEU A CA 1
ATOM 1454 C C . LEU A 1 181 ? -2.268 14.076 -21.499 1.00 86.00 181 LEU A C 1
ATOM 1456 O O . LEU A 1 181 ? -2.347 15.305 -21.481 1.00 86.00 181 LEU A O 1
ATOM 1460 N N . ASP A 1 182 ? -1.245 13.423 -20.942 1.00 81.50 182 ASP A N 1
ATOM 1461 C CA . ASP A 1 182 ? -0.125 14.092 -20.283 1.00 81.50 182 ASP A CA 1
ATOM 1462 C C . ASP A 1 182 ? 0.911 14.542 -21.319 1.00 81.50 182 ASP A C 1
ATOM 1464 O O . ASP A 1 182 ? 1.819 13.797 -21.687 1.00 81.50 182 ASP A O 1
ATOM 1468 N N . LYS A 1 183 ? 0.773 15.785 -21.787 1.00 76.06 183 LYS A N 1
ATOM 1469 C CA . LYS A 1 183 ? 1.700 16.375 -22.761 1.00 76.06 183 LYS A CA 1
ATOM 1470 C C . LYS A 1 183 ? 3.154 16.340 -22.296 1.00 76.06 183 LYS A C 1
ATOM 1472 O O . LYS A 1 183 ? 4.018 16.095 -23.114 1.00 76.06 183 LYS A O 1
ATOM 1477 N N . VAL A 1 184 ? 3.426 16.503 -20.998 1.00 76.31 184 VAL A N 1
ATOM 1478 C CA . VAL A 1 184 ? 4.802 16.531 -20.459 1.00 76.31 184 VAL A CA 1
ATOM 1479 C C . VAL A 1 184 ? 5.501 15.180 -20.610 1.00 76.31 184 VAL A C 1
ATOM 1481 O O . VAL A 1 184 ? 6.725 15.112 -20.637 1.00 76.31 184 VAL A O 1
ATOM 1484 N N . TYR A 1 185 ? 4.740 14.089 -20.661 1.00 64.31 185 TYR A N 1
ATOM 1485 C CA . TYR A 1 185 ? 5.311 12.758 -20.830 1.00 64.31 185 TYR A CA 1
ATOM 1486 C C . TYR A 1 185 ? 5.586 12.411 -22.304 1.00 64.31 185 TYR A C 1
ATOM 1488 O O . TYR A 1 185 ? 6.436 11.562 -22.570 1.00 64.31 185 TYR A O 1
ATOM 1496 N N . TRP A 1 186 ? 4.871 13.031 -23.250 1.00 69.19 186 TRP A N 1
ATOM 1497 C CA . TRP A 1 186 ? 4.879 12.635 -24.666 1.00 69.19 186 TRP A CA 1
ATOM 1498 C C . TRP A 1 186 ? 5.421 13.690 -25.641 1.00 69.19 186 TRP A C 1
ATOM 1500 O O . TRP A 1 186 ? 5.766 13.317 -26.762 1.00 69.19 186 TRP A O 1
ATOM 1510 N N . GLU A 1 187 ? 5.488 14.961 -25.243 1.00 68.12 187 GLU A N 1
ATOM 1511 C CA . GLU A 1 187 ? 6.114 16.077 -25.975 1.00 68.12 187 GLU A CA 1
ATOM 1512 C C . GLU A 1 187 ? 7.427 16.485 -25.292 1.00 68.12 187 GLU A C 1
ATOM 1514 O O . GLU A 1 187 ? 8.428 16.660 -26.024 1.00 68.12 187 GLU A O 1
#

Foldseek 3Di:
DDPDDDDDPPPDPDPPDPVPPQKAQADPPQRANDKAALQRVLLLLVQQDCPVNDHGDPPSPHDLAGNQQLQVVLVLCQVQVVQCQNPVCLLQFDDDCPRPNNVVVSVVVNVCRNRHIGHQFIDGPVGRHHTDDPPSNGDPPDDPVGGRCVSCPSPDDHPPVVVVCVVVVCPVVVVVVVVVVPPVVVD

InterPro domains:
  IPR029207 FAM198 family [PF15051] (6-187)
  IPR029207 FAM198 family [PTHR15905] (8-187)

Organism: Pongo abelii (NCBI:txid9601)

pLDDT: mean 86.2, std 15.75, range [28.25, 97.94]

Mean predicted aligned error: 7.46 Å